Protein AF-A0A257QH66-F1 (afdb_monomer_lite)

Radius of gyration: 27.2 Å; chains: 1; bounding box: 66×68×78 Å

Secondary structure (DSSP, 8-state):
--SEEE-TTSEEEETTEEEEEEEEEEETTEEEEEEPP-SS--HHHHHHHHHHHHHHHHHHHHHHTHHHHHHHHS--GGGHHHHHHHHHTTTEEES--S-HHHHHHHGGGT-EE-SSEEE-GGGGSHHHHHHHHHHHHHHHTS--PPPPPTT-SEEEPPSSHHHHHHTTEEE-SSEEEEHHHHHHHHHHHHHHTSSS-EEPPTTHHHHTT--GGGHHHHHHHTTEEEEPPBPPPTT--SSPBPPEEEEPP----PPPPPPPPPPPPPTTSTTGGGTGGGTT--

Foldseek 3Di:
DVQWDADLQQFIDGPNDGFWHWACDPALLQIAIGGDDDPPDDPVRRVVVRVVVSVVSNVLSCVLLVLLNVCQVPPDPVCNVVSVVCVNLLFWAFAQDDDPVVQVVCVVSQWHRFHGTTGHPSCLAPSNLQSSLSSVCNVVVHRRDDDDDPPAQKDADDPDNPNCVSSQWCDQDRITGRNVLLRVVLVVLCVVPVPHWDADPPCPCVSNVHDPVSVQSNCVVSQKHKDCWADDPPVDDDDIRHITIHGNDPPPPPPDDPPPPDDDDDCPDPCNVVVVVVVVPD

Sequence (282 aa):
DTEFSVSPTQRIIWEGAEIARLRKGASIMRPAVDILPSEFIDGAARERLRIRLAAYMAASVDAKLAPLAAVMAAPPPTLRGVVHRLGEALGVLPGEIGTQAEKAALKPLGIVAGRFALFMPALLKPNAAAMRALLWALWNGVETPRLPPAGLVSIPASSNPDFAFMMGWLPAGPVMLRLDIAEKLGGELHYLIRKQPVVLPANLASRMSLKPEHLPTVLNILGLRIIPAATLGSKFFGPPTPPLLARRKHVAVKPAAPPPPPPEPLPDSPFAALAALRRTAS

pLDDT: mean 89.77, std 11.97, range [40.66, 98.25]

Structure (mmCIF, N/CA/C/O backbone):
data_AF-A0A257QH66-F1
#
_entry.id   AF-A0A257QH66-F1
#
loop_
_atom_site.group_PDB
_atom_site.id
_atom_site.type_symbol
_atom_site.label_atom_id
_atom_site.label_alt_id
_atom_site.label_comp_id
_atom_site.label_asym_id
_atom_site.label_entity_id
_atom_site.label_seq_id
_atom_site.pdbx_PDB_ins_code
_atom_site.Cartn_x
_atom_site.Cartn_y
_atom_site.Cartn_z
_atom_site.occupancy
_atom_site.B_iso_or_equiv
_atom_site.auth_seq_id
_atom_site.auth_comp_id
_atom_site.auth_asym_id
_atom_site.auth_atom_id
_atom_site.pdbx_PDB_model_num
ATOM 1 N N . ASP A 1 1 ? 6.751 11.749 -22.808 1.00 52.78 1 ASP A N 1
ATOM 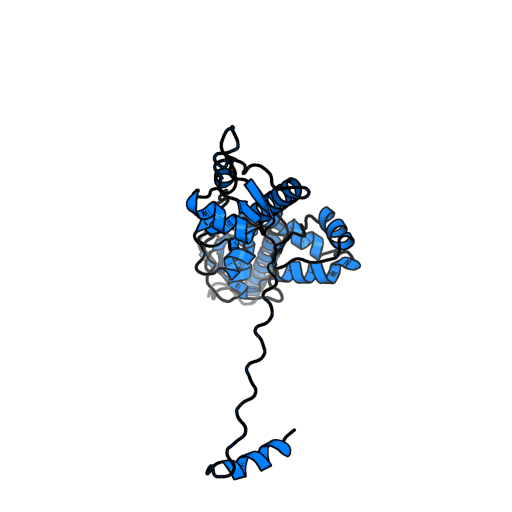2 C CA . ASP A 1 1 ? 6.643 10.397 -23.395 1.00 52.78 1 ASP A CA 1
ATOM 3 C C . ASP A 1 1 ? 5.428 9.649 -22.859 1.00 52.78 1 ASP A C 1
ATOM 5 O O . ASP A 1 1 ? 5.524 8.899 -21.894 1.00 52.78 1 ASP A O 1
ATOM 9 N N . THR A 1 2 ? 4.265 9.886 -23.468 1.00 61.91 2 THR A N 1
ATOM 10 C CA . THR A 1 2 ? 3.010 9.139 -23.243 1.00 61.91 2 THR A CA 1
ATOM 11 C C . THR A 1 2 ? 2.904 7.878 -24.109 1.00 61.91 2 THR A C 1
ATOM 13 O O . THR A 1 2 ? 1.908 7.172 -24.034 1.00 61.91 2 THR A O 1
ATOM 16 N N . GLU A 1 3 ? 3.916 7.594 -24.931 1.00 83.88 3 GLU A N 1
ATOM 17 C CA . GLU A 1 3 ? 3.901 6.516 -25.931 1.00 83.88 3 GLU A CA 1
ATOM 18 C C . GLU A 1 3 ? 4.132 5.115 -25.351 1.00 83.88 3 GLU A C 1
ATOM 20 O O . GLU A 1 3 ? 3.751 4.124 -25.969 1.00 83.88 3 GLU A O 1
ATOM 25 N N . PHE A 1 4 ? 4.754 5.010 -24.172 1.00 93.19 4 PHE A N 1
ATOM 26 C CA . PHE A 1 4 ? 5.055 3.721 -23.553 1.00 93.19 4 PHE A CA 1
ATOM 27 C C . PHE A 1 4 ? 4.020 3.347 -22.496 1.00 93.19 4 PHE A C 1
ATOM 29 O O . PHE A 1 4 ? 3.637 4.168 -21.653 1.00 93.19 4 PHE A O 1
ATOM 36 N N . SER A 1 5 ? 3.647 2.071 -22.473 1.00 93.25 5 SER A N 1
ATOM 37 C CA . SER A 1 5 ? 2.841 1.475 -21.407 1.00 93.25 5 SER A CA 1
ATOM 38 C C . SER A 1 5 ? 3.469 0.176 -20.905 1.00 93.25 5 SER A C 1
ATOM 40 O O . SER A 1 5 ? 4.366 -0.377 -21.539 1.00 93.25 5 SER A O 1
ATOM 42 N N . VAL A 1 6 ? 3.037 -0.287 -19.729 1.00 94.12 6 VAL A N 1
ATOM 43 C CA . VAL A 1 6 ? 3.520 -1.539 -19.135 1.00 94.12 6 VAL A CA 1
ATOM 44 C C . VAL A 1 6 ? 2.349 -2.494 -18.959 1.00 94.12 6 VAL A C 1
ATOM 46 O O . VAL A 1 6 ? 1.337 -2.122 -18.362 1.00 94.12 6 VAL A O 1
ATOM 49 N N . SER A 1 7 ? 2.487 -3.713 -19.474 1.00 92.50 7 SER A N 1
ATOM 50 C CA . SER A 1 7 ? 1.482 -4.765 -19.344 1.00 92.50 7 SER A CA 1
ATOM 51 C C . SER A 1 7 ? 1.492 -5.402 -17.940 1.00 92.50 7 SER A C 1
ATOM 53 O O . SER A 1 7 ? 2.507 -5.351 -17.237 1.00 92.50 7 SER A O 1
ATOM 55 N N . PRO A 1 8 ? 0.408 -6.092 -17.533 1.00 86.94 8 PRO A N 1
ATOM 56 C CA . PRO A 1 8 ? 0.400 -6.925 -16.321 1.00 86.94 8 PRO A CA 1
ATOM 57 C C . PRO A 1 8 ? 1.442 -8.059 -16.336 1.00 86.94 8 PRO A C 1
ATOM 59 O O . PRO A 1 8 ? 1.907 -8.493 -15.286 1.00 86.94 8 PRO A O 1
ATOM 62 N N . THR A 1 9 ? 1.866 -8.495 -17.526 1.00 91.81 9 THR A N 1
ATOM 63 C CA . THR A 1 9 ? 2.933 -9.487 -17.738 1.00 91.81 9 THR A CA 1
ATOM 64 C C . THR A 1 9 ? 4.337 -8.868 -17.737 1.00 91.81 9 THR A C 1
ATOM 66 O O . THR A 1 9 ? 5.300 -9.507 -18.166 1.00 91.81 9 THR A O 1
ATOM 69 N N . GLN A 1 10 ? 4.468 -7.629 -17.243 1.00 95.81 10 GLN A N 1
ATOM 70 C CA . GLN A 1 10 ? 5.736 -6.917 -17.044 1.00 95.81 10 GLN A CA 1
ATOM 71 C C . GLN A 1 10 ? 6.493 -6.646 -18.357 1.00 95.81 10 GLN A C 1
ATOM 73 O O . GLN A 1 10 ? 7.727 -6.650 -18.399 1.00 95.81 10 GLN A O 1
ATOM 78 N N . ARG A 1 11 ? 5.752 -6.390 -19.442 1.00 96.50 11 ARG A N 1
ATOM 79 C CA . ARG A 1 11 ? 6.282 -6.031 -20.768 1.00 96.50 11 ARG A CA 1
ATOM 80 C C . ARG A 1 11 ? 6.097 -4.547 -21.033 1.00 96.50 11 ARG A C 1
ATOM 82 O O . ARG A 1 11 ? 5.086 -3.977 -20.638 1.00 96.50 11 ARG A O 1
ATOM 89 N N . ILE A 1 12 ? 7.072 -3.926 -21.691 1.00 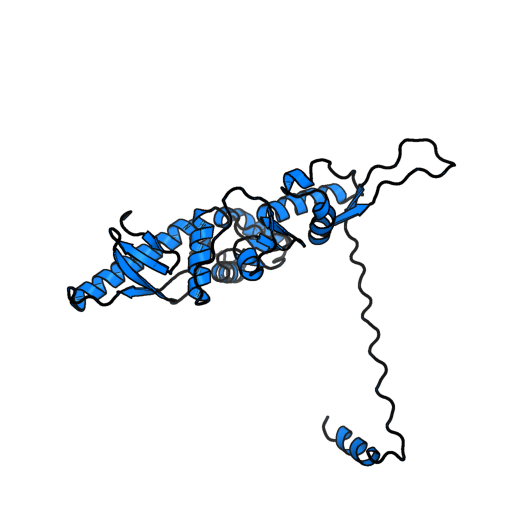96.69 12 ILE A N 1
ATOM 90 C CA . ILE A 1 12 ? 6.960 -2.548 -22.172 1.00 96.69 12 ILE A CA 1
ATOM 91 C C . ILE A 1 12 ? 6.394 -2.592 -23.587 1.00 96.69 12 ILE A C 1
ATOM 93 O O . ILE A 1 12 ? 6.961 -3.253 -24.461 1.00 96.69 12 ILE A O 1
ATOM 97 N N . ILE A 1 13 ? 5.293 -1.874 -23.786 1.00 96.00 13 ILE A N 1
ATOM 98 C CA . ILE A 1 13 ? 4.563 -1.780 -25.046 1.00 96.00 13 ILE A CA 1
ATOM 99 C C . ILE A 1 13 ? 4.757 -0.383 -25.633 1.00 96.00 13 ILE A C 1
ATOM 101 O O . ILE A 1 13 ? 4.616 0.616 -24.919 1.00 96.00 13 ILE A O 1
ATOM 105 N N . TRP A 1 14 ? 5.034 -0.330 -26.931 1.00 94.56 14 TRP A N 1
ATOM 106 C CA . TRP A 1 14 ? 5.090 0.882 -27.745 1.00 94.56 14 TRP A CA 1
ATOM 107 C C . TRP A 1 14 ? 4.254 0.663 -29.005 1.00 94.56 14 TRP A C 1
ATOM 109 O O . TRP A 1 14 ? 4.415 -0.359 -29.665 1.00 94.56 14 TRP A O 1
ATOM 119 N N . GLU A 1 15 ? 3.312 1.566 -29.284 1.00 92.56 15 GLU A N 1
ATOM 120 C CA . GLU A 1 15 ? 2.386 1.465 -30.431 1.00 92.56 15 GLU A CA 1
ATOM 121 C C . GLU A 1 15 ? 1.692 0.090 -30.572 1.00 92.56 15 GLU A C 1
ATOM 123 O O . GLU A 1 15 ? 1.427 -0.400 -31.664 1.00 92.56 15 GLU A O 1
ATOM 128 N N . GLY A 1 16 ? 1.393 -0.561 -29.444 1.00 91.81 16 GLY A N 1
ATOM 129 C CA . GLY A 1 16 ? 0.757 -1.884 -29.411 1.00 91.81 16 GLY A CA 1
ATOM 130 C C . GLY A 1 16 ? 1.714 -3.074 -29.549 1.00 91.81 16 GLY A C 1
ATOM 131 O O . GLY A 1 16 ? 1.288 -4.203 -29.318 1.00 91.81 16 GLY A O 1
ATOM 132 N N . ALA A 1 17 ? 2.999 -2.851 -29.834 1.00 92.75 17 ALA A N 1
ATOM 133 C CA . ALA A 1 17 ? 4.016 -3.898 -29.901 1.00 92.75 17 ALA A CA 1
ATOM 134 C C . ALA A 1 17 ? 4.805 -4.017 -28.588 1.00 92.75 17 ALA A C 1
ATOM 136 O O . ALA A 1 17 ? 5.236 -3.018 -28.007 1.00 92.75 17 ALA A O 1
ATOM 137 N N . GLU A 1 18 ? 5.044 -5.247 -28.126 1.00 95.69 18 GLU A N 1
ATOM 138 C CA . GLU A 1 18 ? 5.991 -5.495 -27.038 1.00 95.69 18 GLU A CA 1
ATOM 139 C C . GLU A 1 18 ? 7.422 -5.293 -27.544 1.00 95.69 18 GLU A C 1
ATOM 141 O O . GLU A 1 18 ? 7.847 -5.935 -28.502 1.00 95.69 18 GLU A O 1
ATOM 146 N N . ILE A 1 19 ? 8.181 -4.421 -26.881 1.00 96.00 19 ILE A N 1
ATOM 147 C CA . ILE A 1 19 ? 9.557 -4.081 -27.289 1.00 96.00 19 ILE A CA 1
ATOM 148 C C . ILE A 1 19 ? 10.603 -4.455 -26.236 1.00 96.00 19 ILE A C 1
ATOM 150 O O . ILE A 1 19 ? 11.788 -4.599 -26.540 1.00 96.00 19 ILE A O 1
ATOM 154 N N . ALA A 1 20 ? 10.187 -4.631 -24.982 1.00 97.12 20 ALA A N 1
ATOM 155 C CA . ALA A 1 20 ? 11.073 -5.012 -23.890 1.00 97.12 20 ALA A CA 1
ATOM 156 C C . ALA A 1 20 ? 10.316 -5.750 -22.783 1.00 97.12 20 ALA A C 1
ATOM 158 O O . ALA A 1 20 ? 9.091 -5.674 -22.672 1.00 97.12 20 ALA A O 1
ATOM 159 N N . ARG A 1 21 ? 11.062 -6.429 -21.915 1.00 97.19 21 ARG A N 1
ATOM 160 C CA . ARG A 1 21 ? 10.563 -6.982 -20.654 1.00 97.19 21 ARG A CA 1
ATOM 161 C C . ARG A 1 21 ? 11.278 -6.354 -19.471 1.00 97.19 21 ARG A C 1
ATOM 163 O O . ARG A 1 21 ? 12.465 -6.030 -19.550 1.00 97.19 21 ARG A O 1
ATOM 170 N N . LEU A 1 22 ? 10.564 -6.217 -18.365 1.00 97.88 22 LEU A N 1
ATOM 171 C CA . LEU A 1 22 ? 11.168 -5.830 -17.101 1.00 97.88 22 LEU A CA 1
ATOM 172 C C . LEU A 1 22 ? 11.841 -7.043 -16.451 1.00 97.88 22 LEU A C 1
ATOM 174 O O . LEU A 1 22 ? 11.393 -8.182 -16.590 1.00 97.88 22 LEU A O 1
ATOM 178 N N . ARG A 1 23 ? 12.921 -6.789 -15.715 1.00 96.62 23 ARG A N 1
ATOM 179 C CA . ARG A 1 23 ? 13.582 -7.754 -14.828 1.00 96.62 23 ARG A CA 1
ATOM 180 C C . ARG A 1 23 ? 13.863 -7.110 -13.476 1.00 96.62 23 ARG A C 1
ATOM 182 O O . ARG A 1 23 ? 13.880 -5.883 -13.354 1.00 96.62 23 ARG A O 1
ATOM 189 N N . LYS A 1 24 ? 14.132 -7.935 -12.462 1.00 96.75 24 LYS A N 1
ATOM 190 C CA . LYS A 1 24 ? 14.673 -7.445 -11.188 1.00 96.75 24 LYS A CA 1
ATOM 191 C C . LYS A 1 24 ? 15.928 -6.616 -11.471 1.00 96.75 24 LYS A C 1
ATOM 193 O O . LYS A 1 24 ? 16.804 -7.065 -12.210 1.00 96.75 24 LYS A O 1
ATOM 198 N N . GLY A 1 25 ? 15.969 -5.400 -10.940 1.00 95.75 25 GLY A N 1
ATOM 199 C CA . GLY A 1 25 ? 17.141 -4.536 -11.029 1.00 95.75 25 GLY A CA 1
ATOM 200 C C . GLY A 1 25 ? 17.848 -4.415 -9.685 1.00 95.75 25 GLY A C 1
ATOM 201 O O . GLY A 1 25 ? 17.691 -5.271 -8.819 1.00 95.75 25 GLY A O 1
ATOM 202 N N . ALA A 1 26 ? 18.631 -3.350 -9.516 1.00 94.38 26 ALA A N 1
ATOM 203 C CA . ALA A 1 26 ? 19.483 -3.163 -8.338 1.00 94.38 26 ALA A CA 1
ATOM 204 C C . ALA A 1 26 ? 18.695 -2.985 -7.027 1.00 94.38 26 ALA A C 1
ATOM 206 O O . ALA A 1 26 ? 19.204 -3.283 -5.952 1.00 94.38 26 ALA A O 1
ATOM 207 N N . SER A 1 27 ? 17.453 -2.503 -7.106 1.00 95.31 27 SER A N 1
ATOM 208 C CA . SER A 1 27 ? 16.536 -2.413 -5.971 1.00 95.31 27 SER A CA 1
ATOM 209 C C . SER A 1 27 ? 15.093 -2.575 -6.436 1.00 95.31 27 SER A C 1
ATOM 211 O O . SER A 1 27 ? 14.797 -2.466 -7.629 1.00 95.31 27 SER A O 1
ATOM 213 N N . ILE A 1 28 ? 14.173 -2.795 -5.494 1.00 96.25 28 ILE A N 1
ATOM 214 C CA . ILE A 1 28 ? 12.749 -2.980 -5.802 1.00 96.25 28 ILE A CA 1
ATOM 215 C C . ILE A 1 28 ? 12.124 -1.768 -6.513 1.00 96.25 28 ILE A C 1
ATOM 217 O O . ILE A 1 28 ? 11.198 -1.931 -7.297 1.00 96.25 28 ILE A O 1
ATOM 221 N N . MET A 1 29 ? 12.658 -0.560 -6.301 1.00 96.06 29 MET A N 1
ATOM 222 C CA . MET A 1 29 ? 12.222 0.669 -6.981 1.00 96.06 29 MET A CA 1
ATOM 223 C C . MET A 1 29 ? 12.982 0.967 -8.281 1.00 96.06 29 MET A C 1
ATOM 225 O O . MET A 1 29 ? 12.675 1.939 -8.968 1.00 96.06 29 MET A O 1
ATOM 229 N N . ARG A 1 30 ? 13.991 0.167 -8.630 1.00 96.31 30 ARG A N 1
ATOM 230 C CA . ARG A 1 30 ? 14.837 0.375 -9.812 1.00 96.31 30 ARG A CA 1
ATOM 231 C C . ARG A 1 30 ? 14.833 -0.896 -10.667 1.00 96.31 30 ARG A C 1
ATOM 233 O O . ARG A 1 30 ? 15.835 -1.610 -10.677 1.00 96.31 30 ARG A O 1
ATOM 240 N N . PRO A 1 31 ? 13.716 -1.213 -11.351 1.00 97.44 31 PRO A N 1
ATOM 241 C CA . PRO A 1 31 ? 13.634 -2.373 -12.235 1.00 97.44 31 PRO A CA 1
ATOM 242 C C . PRO A 1 31 ? 14.600 -2.241 -13.420 1.00 97.44 31 PRO A C 1
ATOM 244 O O . PRO A 1 31 ? 14.827 -1.147 -13.939 1.00 97.44 31 PRO A O 1
ATOM 247 N N . ALA A 1 32 ? 15.157 -3.368 -13.860 1.00 97.19 32 ALA A N 1
ATOM 248 C CA . ALA A 1 32 ? 15.987 -3.439 -15.056 1.00 97.19 32 ALA A CA 1
ATOM 249 C C . ALA A 1 32 ? 15.122 -3.664 -16.305 1.00 97.19 32 ALA A C 1
ATOM 251 O O . ALA A 1 32 ? 14.032 -4.231 -16.226 1.00 97.19 32 ALA A O 1
ATOM 252 N N . VAL A 1 33 ? 15.633 -3.253 -17.465 1.00 97.81 33 VAL A N 1
ATOM 253 C CA . VAL A 1 33 ? 14.970 -3.427 -18.764 1.00 97.81 33 VAL A CA 1
ATOM 254 C C . VAL A 1 33 ? 15.816 -4.332 -19.651 1.00 97.81 33 VAL A C 1
ATOM 256 O O . VAL A 1 33 ? 17.021 -4.118 -19.786 1.00 97.81 33 VAL A O 1
ATOM 259 N N . ASP A 1 34 ? 15.173 -5.325 -20.257 1.00 96.56 34 ASP A N 1
ATOM 260 C CA . ASP A 1 34 ? 15.759 -6.258 -21.216 1.00 96.56 34 ASP A CA 1
ATOM 261 C C . ASP A 1 34 ? 15.012 -6.140 -22.549 1.00 96.56 34 ASP A C 1
ATOM 263 O O . ASP A 1 34 ? 13.805 -6.387 -22.612 1.00 96.56 34 ASP A O 1
ATOM 267 N N . ILE A 1 35 ? 15.712 -5.709 -23.598 1.00 97.12 35 ILE A N 1
ATOM 268 C CA . ILE A 1 35 ? 15.121 -5.488 -24.925 1.00 97.12 35 ILE A CA 1
ATOM 269 C C . ILE A 1 35 ? 14.813 -6.835 -25.572 1.00 97.12 35 ILE A C 1
ATOM 271 O O . ILE A 1 35 ? 15.627 -7.758 -25.502 1.00 97.12 35 ILE A O 1
ATOM 275 N N . LEU A 1 36 ? 13.641 -6.956 -26.196 1.00 95.25 36 LEU A N 1
ATOM 276 C CA . LEU A 1 36 ? 13.291 -8.183 -26.903 1.00 95.25 36 LEU A CA 1
ATOM 277 C C . LEU A 1 36 ? 14.182 -8.373 -28.141 1.00 95.25 36 LEU A C 1
ATOM 279 O O . LEU A 1 36 ? 14.607 -7.389 -28.753 1.00 95.25 36 LEU A O 1
ATOM 283 N N . PRO A 1 37 ? 14.490 -9.625 -28.522 1.00 91.19 37 PRO A N 1
ATOM 284 C CA . PRO A 1 37 ? 15.217 -9.896 -29.753 1.00 91.19 37 PRO A CA 1
ATOM 285 C C . PRO A 1 37 ? 14.507 -9.273 -30.959 1.00 91.19 37 PRO A C 1
ATOM 287 O O . PRO A 1 37 ? 13.294 -9.388 -31.103 1.00 91.19 37 PRO A O 1
ATOM 290 N N . SER A 1 38 ? 15.279 -8.615 -31.817 1.00 90.00 38 SER A N 1
ATOM 291 C CA . SER A 1 38 ? 14.811 -8.041 -33.075 1.00 90.00 38 SER A CA 1
ATOM 292 C C . SER A 1 38 ? 15.949 -8.098 -34.086 1.00 90.00 38 SER A C 1
ATOM 294 O O . SER A 1 38 ? 17.098 -7.814 -33.734 1.00 90.00 38 SER A O 1
ATOM 296 N N . GLU A 1 39 ? 15.613 -8.485 -35.314 1.00 89.75 39 GLU A N 1
ATOM 297 C CA . GLU A 1 39 ? 16.525 -8.551 -36.463 1.00 89.75 39 GLU A CA 1
ATOM 298 C C . GLU A 1 39 ? 16.751 -7.170 -37.098 1.00 89.75 39 GLU A C 1
ATOM 300 O O . GLU A 1 39 ? 17.690 -6.978 -37.862 1.00 89.75 39 GLU A O 1
ATOM 305 N N . PHE A 1 40 ? 15.917 -6.187 -36.746 1.00 88.25 40 PHE A N 1
ATOM 306 C CA . PHE A 1 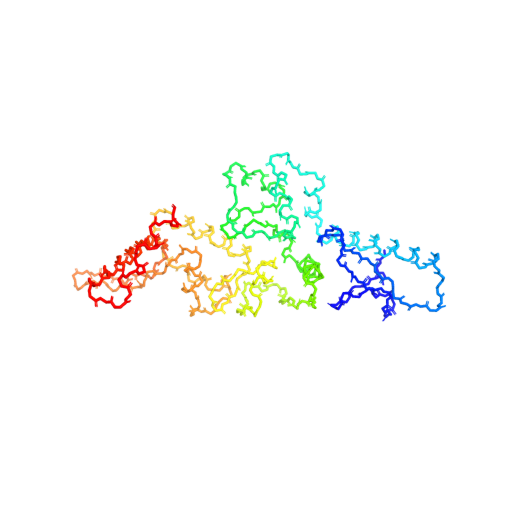40 ? 15.916 -4.849 -37.342 1.00 88.25 40 PHE A CA 1
ATOM 307 C C . PHE A 1 40 ? 16.773 -3.829 -36.581 1.00 88.25 40 PHE A C 1
ATOM 309 O O . PHE A 1 40 ? 16.876 -2.679 -37.005 1.00 88.25 40 PHE A O 1
ATOM 316 N N . ILE A 1 41 ? 17.361 -4.213 -35.441 1.00 91.75 41 ILE A N 1
ATOM 317 C CA . ILE A 1 41 ? 18.201 -3.330 -34.624 1.00 91.75 41 ILE A CA 1
ATOM 318 C C . ILE A 1 41 ? 19.574 -3.951 -34.389 1.00 91.75 41 ILE A C 1
ATOM 320 O O . ILE A 1 41 ? 19.699 -5.099 -33.958 1.00 91.75 41 ILE A O 1
ATOM 324 N N . ASP A 1 42 ? 20.612 -3.158 -34.628 1.00 93.12 42 ASP A N 1
ATOM 325 C CA . ASP A 1 42 ? 21.982 -3.512 -34.282 1.00 93.12 42 ASP A CA 1
ATOM 326 C C . ASP A 1 42 ? 22.241 -3.359 -32.769 1.00 93.12 42 ASP A C 1
ATOM 328 O O . ASP A 1 42 ? 21.388 -2.920 -31.985 1.00 93.12 42 ASP A O 1
ATOM 332 N N . GLY A 1 43 ? 23.445 -3.736 -32.330 1.00 93.31 43 GLY A N 1
ATOM 333 C CA . GLY A 1 43 ? 23.831 -3.649 -30.919 1.00 93.31 43 GLY A CA 1
ATOM 334 C C . GLY A 1 43 ? 23.778 -2.220 -30.364 1.00 93.31 43 GLY A C 1
ATOM 335 O O . GLY A 1 43 ? 23.332 -2.015 -29.234 1.00 93.31 43 GLY A O 1
ATOM 336 N N . ALA A 1 44 ? 24.167 -1.222 -31.162 1.00 94.94 44 ALA A N 1
ATOM 337 C CA . ALA A 1 44 ? 24.180 0.178 -30.743 1.00 94.94 44 ALA A CA 1
ATOM 338 C C . ALA A 1 44 ? 22.759 0.743 -30.578 1.00 94.94 44 ALA A C 1
ATOM 340 O O . ALA A 1 44 ? 22.468 1.414 -29.585 1.00 94.94 44 ALA A O 1
ATOM 341 N N . ALA A 1 45 ? 21.851 0.456 -31.513 1.00 94.06 45 ALA A N 1
ATOM 342 C CA . ALA A 1 45 ? 20.445 0.833 -31.420 1.00 94.06 45 ALA A CA 1
ATOM 343 C C . ALA A 1 45 ? 19.750 0.136 -30.245 1.00 94.06 45 ALA A C 1
ATOM 345 O O . ALA A 1 45 ? 19.003 0.789 -29.510 1.00 94.06 45 ALA A O 1
ATOM 346 N N . ARG A 1 46 ? 20.044 -1.151 -30.015 1.00 95.44 46 ARG A N 1
ATOM 347 C CA . ARG A 1 46 ? 19.527 -1.898 -28.860 1.00 95.44 46 ARG A CA 1
ATOM 348 C C . ARG A 1 46 ? 19.939 -1.256 -27.538 1.00 95.44 46 ARG A C 1
ATOM 350 O O . ARG A 1 46 ? 19.094 -1.089 -26.660 1.00 95.44 46 ARG A O 1
ATOM 357 N N . GLU A 1 47 ? 21.200 -0.858 -27.402 1.00 96.19 47 GLU A N 1
ATOM 358 C CA . GLU A 1 47 ? 21.681 -0.215 -26.178 1.00 96.19 47 GLU A CA 1
ATOM 359 C C . GLU A 1 47 ? 21.066 1.177 -25.974 1.00 96.19 47 GLU A C 1
ATOM 361 O O . GLU A 1 47 ? 20.610 1.494 -24.873 1.00 96.19 47 GLU A O 1
ATOM 366 N N . ARG A 1 48 ? 20.938 1.984 -27.040 1.00 95.88 48 ARG A N 1
ATOM 367 C CA . ARG A 1 48 ? 20.213 3.268 -26.977 1.00 95.88 48 ARG A CA 1
ATOM 368 C C . ARG A 1 48 ? 18.763 3.080 -26.524 1.00 95.88 48 ARG A C 1
ATOM 370 O O . ARG A 1 48 ? 18.289 3.830 -25.668 1.00 95.88 48 ARG A O 1
ATOM 377 N N . LEU A 1 49 ? 18.071 2.069 -27.056 1.00 95.31 49 LEU A N 1
ATOM 378 C CA . LEU A 1 49 ? 16.701 1.746 -26.656 1.00 95.31 49 LEU A CA 1
ATOM 379 C C . LEU A 1 49 ? 16.639 1.310 -25.187 1.00 95.31 49 LEU A C 1
ATOM 381 O O . LEU A 1 49 ? 15.794 1.804 -24.441 1.00 95.31 49 LEU A O 1
ATOM 385 N N . ARG A 1 50 ? 17.562 0.449 -24.742 1.00 96.62 50 ARG A N 1
ATOM 386 C CA . ARG A 1 50 ? 17.660 0.011 -23.342 1.00 96.62 50 ARG A CA 1
ATOM 387 C C . ARG A 1 50 ? 17.829 1.194 -22.391 1.00 96.62 50 ARG A C 1
ATOM 389 O O . ARG A 1 50 ? 17.113 1.265 -21.393 1.00 96.62 50 ARG A O 1
ATOM 396 N N . ILE A 1 51 ? 18.728 2.130 -22.702 1.00 97.25 51 ILE A N 1
ATOM 397 C CA . ILE A 1 51 ? 18.957 3.341 -21.899 1.00 97.25 51 ILE A CA 1
ATOM 398 C C . ILE A 1 51 ? 17.688 4.201 -21.848 1.00 97.25 51 ILE A C 1
ATOM 400 O O . ILE A 1 51 ? 17.266 4.598 -20.760 1.00 97.25 51 ILE A O 1
ATOM 404 N N . ARG A 1 52 ? 17.038 4.438 -22.996 1.00 96.50 52 ARG A N 1
ATOM 405 C CA . ARG A 1 52 ? 15.797 5.227 -23.066 1.00 96.50 52 ARG A CA 1
ATOM 406 C C . ARG A 1 52 ? 14.674 4.602 -22.237 1.00 96.50 52 ARG A C 1
ATOM 408 O O . ARG A 1 52 ? 14.043 5.297 -21.443 1.00 96.50 52 ARG A O 1
ATOM 415 N N . LEU A 1 53 ? 14.440 3.299 -22.383 1.00 97.00 53 LEU A N 1
ATOM 416 C CA . LEU A 1 53 ? 13.388 2.599 -21.643 1.00 97.00 53 LEU A CA 1
ATOM 417 C C . LEU A 1 53 ? 13.695 2.498 -20.145 1.00 97.00 53 LEU A C 1
ATOM 419 O O . LEU A 1 53 ? 12.782 2.610 -19.328 1.00 97.00 53 LEU A O 1
ATOM 423 N N . ALA A 1 54 ? 14.966 2.340 -19.766 1.00 97.31 54 ALA A N 1
ATOM 424 C CA . ALA A 1 54 ? 15.376 2.387 -18.366 1.00 97.31 54 ALA A CA 1
ATOM 425 C C . ALA A 1 54 ? 15.115 3.772 -17.747 1.00 97.31 54 ALA A C 1
ATOM 427 O O . ALA A 1 54 ? 14.586 3.850 -16.638 1.00 97.31 54 ALA A O 1
ATOM 428 N N . ALA A 1 55 ? 15.414 4.855 -18.472 1.00 97.00 55 ALA A N 1
ATOM 429 C CA . ALA A 1 55 ? 15.115 6.220 -18.037 1.00 97.00 55 ALA A CA 1
ATOM 430 C C . ALA A 1 55 ? 13.601 6.472 -17.924 1.00 97.00 55 ALA A C 1
ATOM 432 O O . ALA A 1 55 ? 13.143 7.012 -16.916 1.00 97.00 55 ALA A O 1
ATOM 433 N N . TYR A 1 56 ? 12.814 6.012 -18.904 1.00 96.31 56 TYR A N 1
ATOM 434 C CA . TYR A 1 56 ? 11.350 6.048 -18.840 1.00 96.31 56 TYR A CA 1
ATOM 435 C C . TYR A 1 56 ? 10.823 5.315 -17.601 1.00 96.31 56 TYR A C 1
ATOM 437 O O . TYR A 1 56 ? 9.993 5.853 -16.867 1.00 96.31 56 TYR A O 1
ATOM 445 N N . MET A 1 57 ? 11.317 4.102 -17.336 1.00 97.25 57 MET A N 1
ATOM 446 C CA . MET A 1 57 ? 10.857 3.306 -16.203 1.00 97.25 57 MET A CA 1
ATOM 447 C C . MET A 1 57 ? 11.237 3.966 -14.874 1.00 97.25 57 MET A C 1
ATOM 449 O O . MET A 1 57 ? 10.386 4.104 -13.999 1.00 97.25 57 MET A O 1
ATOM 453 N N . ALA A 1 58 ? 12.472 4.455 -14.740 1.00 96.75 58 ALA A N 1
ATOM 454 C CA . ALA A 1 58 ? 12.903 5.219 -13.573 1.00 96.75 58 ALA A CA 1
ATOM 455 C C . ALA A 1 58 ? 11.988 6.430 -13.318 1.00 96.75 58 ALA A C 1
ATOM 457 O O . ALA A 1 58 ? 11.444 6.563 -12.223 1.00 96.75 58 ALA A O 1
ATOM 458 N N . ALA A 1 59 ? 11.732 7.246 -14.344 1.00 96.56 59 ALA A N 1
ATOM 459 C CA . ALA A 1 59 ? 10.845 8.402 -14.239 1.00 96.56 59 ALA A CA 1
ATOM 460 C C . ALA A 1 59 ? 9.393 8.008 -13.911 1.00 96.56 59 ALA A C 1
ATOM 462 O O . ALA A 1 59 ? 8.728 8.687 -13.133 1.00 96.56 59 ALA A O 1
ATOM 463 N N . SER A 1 60 ? 8.890 6.899 -14.462 1.00 96.38 60 SER A N 1
ATOM 464 C CA . SER A 1 60 ? 7.530 6.412 -14.198 1.00 96.38 60 SER A CA 1
ATOM 465 C C . SER A 1 60 ? 7.362 5.911 -12.761 1.00 96.38 60 SER A C 1
ATOM 467 O O . SER A 1 60 ? 6.325 6.172 -12.142 1.00 96.38 60 SER A O 1
ATOM 469 N N . VAL A 1 61 ? 8.368 5.212 -12.217 1.00 97.62 61 VAL A N 1
ATOM 470 C CA . VAL A 1 61 ? 8.395 4.809 -10.801 1.00 97.62 61 VAL A CA 1
ATOM 471 C C . VAL A 1 61 ? 8.455 6.045 -9.911 1.00 97.62 61 VAL A C 1
ATOM 473 O O . VAL A 1 61 ? 7.599 6.192 -9.037 1.00 97.62 61 VAL A O 1
ATOM 476 N N . ASP A 1 62 ? 9.406 6.946 -10.166 1.00 97.38 62 ASP A N 1
ATOM 477 C CA . ASP A 1 62 ? 9.611 8.151 -9.359 1.00 97.38 62 ASP A CA 1
ATOM 478 C C . ASP A 1 62 ? 8.370 9.062 -9.396 1.00 97.38 62 ASP A C 1
ATOM 480 O O . ASP A 1 62 ? 7.969 9.585 -8.363 1.00 97.38 62 ASP A O 1
ATOM 484 N N . ALA A 1 63 ? 7.673 9.180 -10.531 1.00 97.19 63 ALA A N 1
ATOM 485 C CA . ALA A 1 63 ? 6.434 9.955 -10.625 1.00 97.19 63 ALA A CA 1
ATOM 486 C C . ALA A 1 63 ? 5.258 9.309 -9.871 1.00 97.19 63 ALA A C 1
ATOM 488 O O . ALA A 1 63 ? 4.528 9.988 -9.145 1.00 97.19 63 ALA A O 1
ATOM 489 N N . LYS A 1 64 ? 5.046 7.993 -10.018 1.00 97.56 64 LYS A N 1
ATOM 490 C CA . LYS A 1 64 ? 3.911 7.294 -9.378 1.00 97.56 64 LYS A CA 1
ATOM 491 C C . LYS A 1 64 ? 4.120 7.078 -7.882 1.00 97.56 64 LYS A C 1
ATOM 493 O O . LYS A 1 64 ? 3.139 7.008 -7.143 1.00 97.56 64 LYS A O 1
ATOM 498 N N . LEU A 1 65 ? 5.373 6.990 -7.439 1.00 98.25 65 LEU A N 1
ATOM 499 C CA . LEU A 1 65 ? 5.771 6.842 -6.039 1.00 98.25 65 LEU A CA 1
ATOM 500 C C . LEU A 1 65 ? 6.460 8.108 -5.504 1.00 98.25 65 LEU A C 1
ATOM 502 O O . LEU A 1 65 ? 7.249 8.018 -4.567 1.00 98.25 65 LEU A O 1
ATOM 506 N N . ALA A 1 66 ? 6.138 9.283 -6.059 1.00 98.00 66 ALA A N 1
ATOM 507 C CA . ALA A 1 66 ? 6.818 10.547 -5.760 1.00 98.00 66 ALA A CA 1
ATOM 508 C C . ALA A 1 66 ? 6.988 10.852 -4.262 1.00 98.00 66 ALA A C 1
ATOM 510 O O . ALA A 1 66 ? 8.096 11.217 -3.871 1.00 98.00 66 ALA A O 1
ATOM 511 N N . PRO A 1 67 ? 5.979 10.644 -3.387 1.00 97.50 67 PRO A N 1
ATOM 512 C CA . PRO A 1 67 ? 6.166 10.854 -1.953 1.00 97.50 67 PRO A CA 1
ATOM 513 C C . PRO A 1 67 ? 7.258 9.959 -1.349 1.00 97.50 67 PRO A C 1
ATOM 515 O O . PRO A 1 67 ? 8.036 10.418 -0.520 1.00 97.50 67 PRO A O 1
ATOM 518 N N . LEU A 1 68 ? 7.346 8.697 -1.781 1.00 98.06 68 LEU A N 1
ATOM 519 C CA . LEU A 1 68 ? 8.365 7.760 -1.305 1.00 98.06 68 LEU A CA 1
ATOM 520 C C . LEU A 1 68 ? 9.745 8.131 -1.848 1.00 98.06 68 LEU A C 1
ATOM 522 O O . LEU A 1 68 ? 10.701 8.210 -1.081 1.00 98.06 68 LEU A O 1
ATOM 526 N N . ALA A 1 69 ? 9.832 8.406 -3.153 1.00 97.50 69 ALA A N 1
ATOM 527 C CA . ALA A 1 69 ? 11.075 8.798 -3.810 1.00 97.50 69 ALA A CA 1
ATOM 528 C C . ALA A 1 69 ? 11.672 10.068 -3.179 1.00 97.50 69 ALA A C 1
ATOM 530 O O . ALA A 1 69 ? 12.867 10.108 -2.894 1.00 97.50 69 ALA A O 1
ATOM 531 N N . ALA A 1 70 ? 10.834 11.066 -2.875 1.00 97.31 70 ALA A N 1
ATOM 532 C CA . ALA A 1 70 ? 11.257 12.306 -2.228 1.00 97.31 70 ALA A CA 1
ATOM 533 C C . ALA A 1 70 ? 11.861 12.064 -0.835 1.00 97.31 70 ALA A C 1
ATOM 535 O O . ALA A 1 70 ? 12.941 12.570 -0.530 1.00 97.31 70 ALA A O 1
ATOM 536 N N . VAL A 1 71 ? 11.203 11.254 0.001 1.00 97.12 71 VAL A N 1
ATOM 537 C CA . VAL A 1 71 ? 11.693 10.962 1.359 1.00 97.12 71 VAL A CA 1
ATOM 538 C C . VAL A 1 71 ? 12.957 10.096 1.327 1.00 97.12 71 VAL A C 1
ATOM 540 O O . VAL A 1 71 ? 13.851 10.286 2.149 1.00 97.12 71 VAL A O 1
ATOM 543 N N . MET A 1 72 ? 13.071 9.177 0.365 1.00 96.19 72 MET A N 1
ATOM 544 C CA . MET A 1 72 ? 14.272 8.355 0.180 1.00 96.19 72 MET A CA 1
ATOM 545 C C . MET A 1 72 ? 15.475 9.140 -0.350 1.00 96.19 72 MET A C 1
ATOM 547 O O . MET A 1 72 ? 16.606 8.772 -0.039 1.00 96.19 72 MET A O 1
ATOM 551 N N . ALA A 1 73 ? 15.256 10.201 -1.131 1.00 95.94 73 ALA A N 1
ATOM 552 C CA . ALA A 1 73 ? 16.335 11.035 -1.662 1.00 95.94 73 ALA A CA 1
ATOM 553 C C . ALA A 1 73 ? 17.023 11.872 -0.571 1.00 95.94 73 ALA A C 1
ATOM 555 O O . ALA A 1 73 ? 18.233 12.086 -0.626 1.00 95.94 73 ALA A O 1
ATOM 556 N N . ALA A 1 74 ? 16.267 12.323 0.434 1.00 95.38 74 ALA A N 1
ATOM 557 C CA . ALA A 1 74 ? 16.779 13.141 1.531 1.00 95.38 74 ALA A CA 1
ATOM 558 C C . ALA A 1 74 ? 16.199 12.697 2.890 1.00 95.38 74 ALA A C 1
ATOM 560 O O . ALA A 1 74 ? 15.431 13.437 3.513 1.00 95.38 74 ALA A O 1
ATOM 561 N N . PRO A 1 75 ? 16.543 11.490 3.381 1.00 95.00 75 PRO A N 1
ATOM 562 C CA . PRO A 1 75 ? 16.006 10.995 4.637 1.00 95.00 75 PRO A CA 1
ATOM 563 C C . PRO A 1 75 ? 16.605 11.773 5.817 1.00 95.00 75 PRO A C 1
ATOM 565 O O . PRO A 1 75 ? 17.834 11.907 5.894 1.00 95.00 75 PRO A O 1
ATOM 568 N N . PRO A 1 76 ? 15.789 12.221 6.791 1.00 94.44 76 PRO A N 1
ATOM 569 C CA . PRO A 1 76 ? 16.311 12.797 8.024 1.00 94.44 76 PRO A CA 1
ATOM 570 C C . PRO A 1 76 ? 17.281 11.821 8.711 1.00 94.44 76 PRO A C 1
ATOM 572 O O . PRO A 1 76 ? 16.976 10.625 8.767 1.00 94.44 76 PRO A O 1
ATOM 575 N N . PRO A 1 77 ? 18.422 12.281 9.266 1.00 94.44 77 PRO A N 1
ATOM 576 C CA . PRO A 1 77 ? 19.441 11.391 9.831 1.00 94.44 77 PRO A CA 1
ATOM 577 C C . PRO A 1 77 ? 18.895 10.392 10.859 1.00 94.44 77 PRO A C 1
ATOM 579 O O . PRO A 1 77 ? 19.228 9.211 10.806 1.00 94.44 77 PRO A O 1
ATOM 582 N N . THR A 1 78 ? 17.992 10.844 11.732 1.00 92.88 78 THR A N 1
ATOM 583 C CA . THR A 1 78 ? 17.357 10.023 12.776 1.00 92.88 78 THR A CA 1
ATOM 584 C C . THR A 1 78 ? 16.354 9.004 12.237 1.00 92.88 78 THR A C 1
ATOM 586 O O . THR A 1 78 ? 16.081 8.012 12.900 1.00 92.88 78 THR A O 1
ATOM 589 N N . LEU A 1 79 ? 15.819 9.209 11.030 1.00 94.56 79 LEU A N 1
ATOM 590 C CA . LEU A 1 79 ? 14.804 8.346 10.417 1.00 94.56 79 LEU A CA 1
ATOM 591 C C . LEU A 1 79 ? 15.349 7.513 9.251 1.00 94.56 79 LEU A C 1
ATOM 593 O O . LEU A 1 79 ? 14.597 6.740 8.657 1.00 94.56 79 LEU A O 1
ATOM 597 N N . ARG A 1 80 ? 16.643 7.622 8.924 1.00 94.56 80 ARG A N 1
ATOM 598 C CA . ARG A 1 80 ? 17.254 6.981 7.747 1.00 94.56 80 ARG A CA 1
ATOM 599 C C . ARG A 1 80 ? 16.985 5.478 7.670 1.00 94.56 80 ARG A C 1
ATOM 601 O O . ARG A 1 80 ? 16.583 4.993 6.618 1.00 94.56 80 ARG A O 1
ATOM 608 N N . GLY A 1 81 ? 17.144 4.754 8.778 1.00 93.62 81 GLY A N 1
ATOM 609 C CA . GLY A 1 81 ? 16.880 3.311 8.815 1.00 93.62 81 GLY A CA 1
ATOM 610 C C . GLY A 1 81 ? 15.403 2.964 8.601 1.00 93.62 81 GLY A C 1
ATOM 611 O O . GLY A 1 81 ? 15.077 2.000 7.911 1.00 93.62 81 GLY A O 1
ATOM 612 N N . VAL A 1 82 ? 14.490 3.770 9.149 1.00 94.62 82 VAL A N 1
ATOM 613 C CA . VAL A 1 82 ? 13.043 3.579 8.972 1.00 94.62 82 VAL A CA 1
ATOM 614 C C . VAL A 1 82 ? 12.629 3.874 7.531 1.00 94.62 82 VAL A C 1
ATOM 616 O O . VAL A 1 82 ? 11.903 3.078 6.940 1.00 94.62 82 VAL A O 1
ATOM 619 N N . VAL A 1 83 ? 13.129 4.964 6.944 1.00 95.75 83 VAL A N 1
ATOM 620 C CA . VAL A 1 83 ? 12.875 5.324 5.541 1.00 95.75 83 VAL A CA 1
ATOM 621 C C . VAL A 1 83 ? 13.426 4.268 4.585 1.00 95.75 83 VAL A C 1
ATOM 623 O O . VAL A 1 83 ? 12.741 3.912 3.631 1.00 95.75 83 VAL A O 1
ATOM 626 N N . HIS A 1 84 ? 14.618 3.724 4.850 1.00 95.19 84 HIS A N 1
ATOM 627 C CA . HIS A 1 84 ? 15.191 2.656 4.029 1.00 95.19 84 HIS A CA 1
ATOM 628 C C . HIS A 1 84 ? 14.285 1.421 4.001 1.00 95.19 84 HIS A C 1
ATOM 630 O O . HIS A 1 84 ? 13.870 0.989 2.927 1.00 95.19 84 HIS A O 1
ATOM 636 N N . ARG A 1 85 ? 13.893 0.916 5.181 1.00 95.62 85 ARG A N 1
ATOM 637 C CA . ARG A 1 85 ? 12.973 -0.231 5.288 1.00 95.62 85 ARG A CA 1
ATOM 638 C C . ARG A 1 85 ? 11.619 0.057 4.648 1.00 95.62 85 ARG A C 1
ATOM 640 O O . ARG A 1 85 ? 11.030 -0.820 4.026 1.00 95.62 85 ARG A O 1
ATOM 647 N N . LEU A 1 86 ? 11.120 1.287 4.782 1.00 96.06 86 LEU A N 1
ATOM 648 C CA . LEU A 1 86 ? 9.885 1.706 4.129 1.00 96.06 86 LEU A CA 1
ATOM 649 C C . LEU A 1 86 ? 10.026 1.674 2.598 1.00 96.06 86 LEU A C 1
ATOM 651 O O . LEU A 1 86 ? 9.102 1.230 1.924 1.00 96.06 86 LEU A O 1
ATOM 655 N N . GLY A 1 87 ? 11.174 2.088 2.055 1.00 96.38 87 GLY A N 1
ATOM 656 C CA . GLY A 1 87 ? 11.502 1.992 0.630 1.00 96.38 87 GLY A CA 1
ATOM 657 C C . GLY A 1 87 ? 11.532 0.552 0.118 1.00 96.38 87 GLY A C 1
ATOM 658 O O . GLY A 1 87 ? 10.902 0.244 -0.893 1.00 96.38 87 GLY A O 1
ATOM 659 N N . GLU A 1 88 ? 12.185 -0.348 0.855 1.00 95.44 88 GLU A N 1
ATOM 660 C CA . GLU A 1 88 ? 12.208 -1.790 0.554 1.00 95.44 88 GLU A CA 1
ATOM 661 C C . GLU A 1 88 ? 10.805 -2.410 0.588 1.00 95.44 88 GLU A C 1
ATOM 663 O O . GLU A 1 88 ? 10.471 -3.271 -0.224 1.00 95.44 88 GLU A O 1
ATOM 668 N N . ALA A 1 89 ? 9.951 -1.912 1.481 1.00 96.19 89 ALA A N 1
ATOM 669 C CA . ALA A 1 89 ? 8.559 -2.318 1.618 1.00 96.19 89 ALA A CA 1
ATOM 670 C C . ALA A 1 89 ? 7.599 -1.557 0.675 1.00 96.19 89 ALA A C 1
ATOM 672 O O . ALA A 1 89 ? 6.373 -1.610 0.828 1.00 96.19 89 ALA A O 1
ATOM 673 N N . LEU A 1 90 ? 8.133 -0.802 -0.294 1.00 97.50 90 LEU A N 1
ATOM 674 C CA . LEU A 1 90 ? 7.367 0.026 -1.228 1.00 97.50 90 LEU A CA 1
ATOM 675 C C . LEU A 1 90 ? 6.356 0.952 -0.528 1.00 97.50 90 LEU A C 1
ATOM 677 O O . LEU A 1 90 ? 5.307 1.252 -1.089 1.00 97.50 90 LEU A O 1
ATOM 681 N N . GLY A 1 91 ? 6.620 1.389 0.701 1.00 96.88 91 GLY A N 1
ATOM 682 C CA . GLY A 1 91 ? 5.782 2.350 1.410 1.00 96.88 91 GLY A CA 1
ATOM 683 C C . GLY A 1 91 ? 4.692 1.792 2.327 1.00 96.88 91 GLY A C 1
ATOM 684 O O . GLY A 1 91 ? 3.900 2.589 2.833 1.00 96.88 91 GLY A O 1
ATOM 685 N N . VAL A 1 92 ? 4.635 0.474 2.555 1.00 97.62 92 VAL A N 1
ATOM 686 C CA . VAL A 1 92 ? 3.804 -0.151 3.604 1.00 97.62 92 VAL A CA 1
ATOM 687 C C . VAL A 1 92 ? 4.651 -1.181 4.340 1.00 97.62 92 VAL A C 1
ATOM 689 O O . VAL A 1 92 ? 4.955 -2.234 3.794 1.00 97.62 92 VAL A O 1
ATOM 692 N N . LEU A 1 93 ? 5.016 -0.879 5.580 1.00 95.06 93 LEU A N 1
ATOM 693 C CA . LEU A 1 93 ? 5.839 -1.725 6.435 1.00 95.06 93 LEU A CA 1
ATOM 694 C C . LEU A 1 93 ? 4.988 -2.234 7.617 1.00 95.06 93 LEU A C 1
ATOM 696 O O . LEU A 1 93 ? 4.475 -1.405 8.371 1.00 95.06 93 LEU A O 1
ATOM 700 N N . PRO A 1 94 ? 4.804 -3.558 7.792 1.00 92.50 94 PRO A N 1
ATOM 701 C CA . PRO A 1 94 ? 4.007 -4.109 8.887 1.00 92.50 94 PRO A CA 1
ATOM 702 C C . PRO A 1 94 ? 4.555 -3.767 10.281 1.00 92.50 94 PRO A C 1
ATOM 704 O O . PRO A 1 94 ? 5.765 -3.652 10.479 1.00 92.50 94 PRO A O 1
ATOM 707 N N . GLY A 1 95 ? 3.652 -3.701 11.259 1.00 85.75 95 GLY A N 1
ATOM 708 C CA . GLY A 1 95 ? 3.960 -3.531 12.677 1.00 85.75 95 GLY A CA 1
ATOM 709 C C . GLY A 1 95 ? 3.879 -2.088 13.178 1.00 85.75 95 GLY A C 1
ATOM 710 O O . GLY A 1 95 ? 3.788 -1.129 12.411 1.00 85.75 95 GLY A O 1
ATOM 711 N N . GLU A 1 96 ? 3.913 -1.946 14.503 1.00 79.81 96 GLU A N 1
ATOM 712 C CA . GLU A 1 96 ? 4.057 -0.656 15.173 1.00 79.81 96 GLU A CA 1
ATOM 713 C C . GLU A 1 96 ? 5.544 -0.301 15.265 1.00 79.81 96 GLU A C 1
ATOM 715 O O . GLU A 1 96 ? 6.358 -1.104 15.724 1.00 79.81 96 GLU A O 1
ATOM 720 N N . ILE A 1 97 ? 5.909 0.901 14.818 1.00 77.62 97 ILE A N 1
ATOM 721 C CA . ILE A 1 97 ? 7.306 1.334 14.761 1.00 77.62 97 ILE A CA 1
ATOM 722 C C . ILE A 1 97 ? 7.464 2.690 15.439 1.00 77.62 97 ILE A C 1
ATOM 724 O O . ILE A 1 97 ? 6.710 3.630 15.179 1.00 77.62 97 ILE A O 1
ATOM 728 N N . GLY A 1 98 ? 8.512 2.774 16.253 1.00 78.94 98 GLY A N 1
ATOM 729 C CA . GLY A 1 98 ? 9.074 4.016 16.755 1.00 78.94 98 GLY A CA 1
ATOM 730 C C . GLY A 1 98 ? 8.434 4.558 18.032 1.00 78.94 98 GLY A C 1
ATOM 731 O O . GLY A 1 98 ? 7.287 4.282 18.388 1.00 78.94 98 GLY A O 1
ATOM 732 N N . THR A 1 99 ? 9.218 5.368 18.726 1.00 87.31 99 THR A N 1
ATOM 733 C CA . THR A 1 99 ? 8.833 6.197 19.867 1.00 87.31 99 THR A CA 1
ATOM 734 C C . THR A 1 99 ? 7.853 7.296 19.450 1.00 87.31 99 THR A C 1
ATOM 736 O O . THR A 1 99 ? 7.751 7.659 18.280 1.00 87.31 99 THR A O 1
ATOM 739 N N . GLN A 1 100 ? 7.157 7.905 20.414 1.00 87.75 100 GLN A N 1
ATOM 740 C CA . GLN A 1 100 ? 6.239 9.018 20.136 1.00 87.75 100 GLN A CA 1
ATOM 741 C C . GLN A 1 100 ? 6.923 10.191 19.404 1.00 87.75 100 GLN A C 1
ATOM 743 O O . GLN A 1 100 ? 6.298 10.834 18.559 1.00 87.75 100 GLN A O 1
ATOM 748 N N . ALA A 1 101 ? 8.204 10.441 19.693 1.00 89.19 101 ALA A N 1
ATOM 749 C CA . ALA A 1 101 ? 9.005 11.456 19.013 1.00 89.19 101 ALA A CA 1
ATOM 750 C C . ALA A 1 101 ? 9.259 11.097 17.538 1.00 89.19 101 ALA A C 1
ATOM 752 O O . ALA A 1 101 ? 9.060 11.936 16.660 1.00 89.19 101 ALA A O 1
ATOM 753 N N . GLU A 1 102 ? 9.612 9.842 17.243 1.00 90.38 102 GLU A N 1
ATOM 754 C CA . GLU A 1 102 ? 9.780 9.365 15.862 1.00 90.38 102 GLU A CA 1
ATOM 755 C C . GLU A 1 102 ? 8.462 9.426 15.087 1.00 90.38 102 GLU A C 1
ATOM 757 O O . GLU A 1 102 ? 8.433 9.921 13.960 1.00 90.38 102 GLU A O 1
ATOM 762 N N . LYS A 1 103 ? 7.346 9.013 15.706 1.00 92.19 103 LYS A N 1
ATOM 763 C CA . LYS A 1 103 ? 6.008 9.115 15.097 1.00 92.19 103 LYS A CA 1
ATOM 764 C C . LYS A 1 103 ? 5.662 10.562 14.726 1.00 92.19 103 LYS A C 1
ATOM 766 O O . LYS A 1 103 ? 5.125 10.808 13.646 1.00 92.19 103 LYS A O 1
ATOM 771 N N . ALA A 1 104 ? 5.991 11.524 15.591 1.00 92.19 104 ALA A N 1
ATOM 772 C CA . ALA A 1 104 ? 5.792 12.944 15.311 1.00 92.19 104 ALA A CA 1
ATOM 773 C C . ALA A 1 104 ? 6.680 13.441 14.155 1.00 92.19 104 ALA A C 1
ATOM 775 O O . ALA A 1 104 ? 6.201 14.196 13.309 1.00 92.19 104 ALA A O 1
ATOM 776 N N . ALA A 1 105 ? 7.932 12.977 14.080 1.00 94.06 105 ALA A N 1
ATOM 777 C CA . ALA A 1 105 ? 8.879 13.336 13.023 1.00 94.06 105 ALA A CA 1
ATOM 778 C C . ALA A 1 105 ? 8.541 12.718 11.649 1.00 94.06 105 ALA A C 1
ATOM 780 O O . ALA A 1 105 ? 8.876 13.294 10.616 1.00 94.06 105 ALA A O 1
ATOM 781 N N . LEU A 1 106 ? 7.843 11.579 11.616 1.00 95.38 106 LEU A N 1
ATOM 782 C CA . LEU A 1 106 ? 7.390 10.911 10.387 1.00 95.38 106 LEU A CA 1
ATOM 783 C C . LEU A 1 106 ? 6.181 11.601 9.733 1.00 95.38 106 LEU A C 1
ATOM 785 O O . LEU A 1 106 ? 6.059 11.624 8.507 1.00 95.38 106 LEU A O 1
ATOM 789 N N . LYS A 1 107 ? 5.305 12.207 10.542 1.00 94.50 107 LYS A N 1
ATOM 790 C CA . LYS A 1 107 ? 4.083 12.882 10.082 1.00 94.50 107 LYS A CA 1
ATOM 791 C C . LYS A 1 107 ? 4.312 13.949 8.991 1.00 94.50 107 LYS A C 1
ATOM 793 O O . LYS A 1 107 ? 3.594 13.890 7.992 1.00 94.50 107 LYS A O 1
ATOM 798 N N . PRO A 1 108 ? 5.261 14.905 9.113 1.00 96.31 108 PRO A N 1
ATOM 799 C CA . PRO A 1 108 ? 5.507 15.900 8.061 1.00 96.31 108 PRO A CA 1
ATOM 800 C C . PRO A 1 108 ? 6.032 15.290 6.754 1.00 96.31 108 PRO A C 1
ATOM 802 O O . PRO A 1 108 ? 5.875 15.898 5.702 1.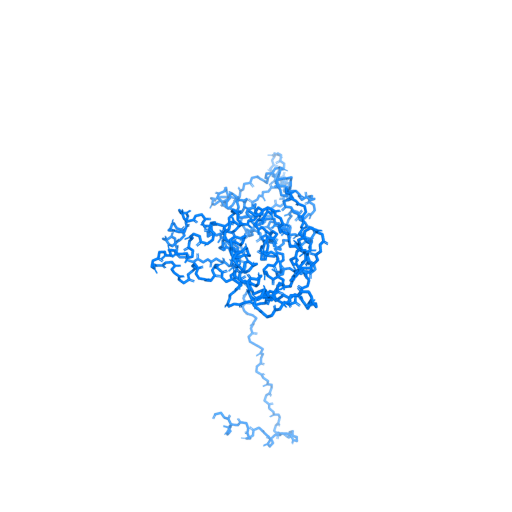00 9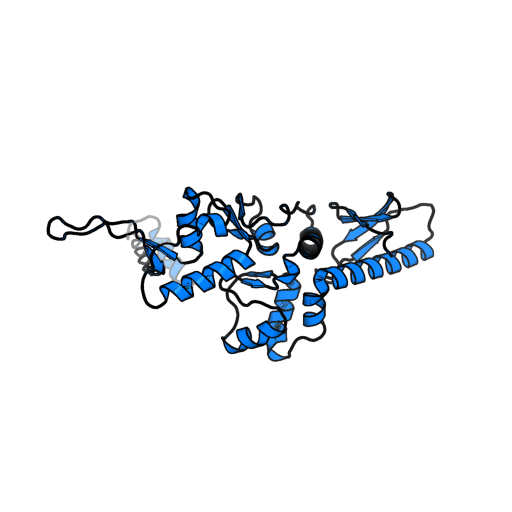6.31 108 PRO A O 1
ATOM 805 N N . LEU A 1 109 ? 6.587 14.073 6.792 1.00 96.75 109 LEU A N 1
ATOM 806 C CA . LEU A 1 109 ? 7.032 13.332 5.605 1.00 96.75 109 LEU A CA 1
ATOM 807 C C . LEU A 1 109 ? 5.875 12.609 4.890 1.00 96.75 109 LEU A C 1
ATOM 809 O O . LEU A 1 109 ? 6.099 11.877 3.930 1.00 96.75 109 LEU A O 1
ATOM 813 N N . GLY A 1 110 ? 4.635 12.757 5.372 1.00 96.69 110 GLY A N 1
ATOM 814 C CA . GLY A 1 110 ? 3.474 12.040 4.842 1.00 96.69 110 GLY A CA 1
ATOM 815 C C . GLY A 1 110 ? 3.439 10.556 5.223 1.00 96.69 110 GLY A C 1
ATOM 816 O O . GLY A 1 110 ? 2.707 9.784 4.599 1.00 96.69 110 GLY A O 1
ATOM 817 N N . ILE A 1 111 ? 4.218 10.157 6.233 1.00 97.12 111 ILE A N 1
ATOM 818 C CA . ILE A 1 111 ? 4.266 8.789 6.747 1.00 97.12 111 ILE A CA 1
ATOM 819 C C . ILE A 1 111 ? 3.399 8.698 8.008 1.00 97.12 111 ILE A C 1
ATOM 821 O O . ILE A 1 111 ? 3.563 9.457 8.965 1.00 97.12 111 ILE A O 1
ATOM 825 N N . VAL A 1 112 ? 2.474 7.744 8.013 1.00 95.94 112 VAL A N 1
ATOM 826 C CA . VAL A 1 112 ? 1.615 7.415 9.149 1.00 95.94 112 VAL A CA 1
ATOM 827 C C . VAL A 1 112 ? 2.226 6.233 9.889 1.00 95.94 112 VAL A C 1
ATOM 829 O O . VAL A 1 112 ? 2.322 5.137 9.345 1.00 95.94 112 VAL A O 1
ATOM 832 N N . ALA A 1 113 ? 2.619 6.458 11.142 1.00 95.12 113 ALA A N 1
ATOM 833 C CA . ALA A 1 113 ? 2.995 5.404 12.077 1.00 95.12 113 ALA A CA 1
ATOM 834 C C . ALA A 1 113 ? 1.746 4.918 12.822 1.00 95.12 113 ALA A C 1
ATOM 836 O O . ALA A 1 113 ? 1.362 5.471 13.858 1.00 95.12 113 ALA A O 1
ATOM 837 N N . GLY A 1 114 ? 1.078 3.938 12.221 1.00 93.06 114 GLY A N 1
ATOM 838 C CA . GLY A 1 114 ? -0.145 3.339 12.725 1.00 93.06 114 GLY A CA 1
ATOM 839 C C . GLY A 1 114 ? 0.093 2.212 13.730 1.00 93.06 114 GLY A C 1
ATOM 840 O O . GLY A 1 114 ? 1.219 1.932 14.148 1.00 93.06 114 GLY A O 1
ATOM 841 N N . ARG A 1 115 ? -1.004 1.571 14.132 1.00 91.56 115 ARG A N 1
ATOM 842 C CA . ARG A 1 115 ? -1.010 0.401 15.017 1.00 91.56 115 ARG A CA 1
ATOM 843 C C . ARG A 1 115 ? -0.647 -0.887 14.277 1.00 91.56 115 ARG A C 1
ATOM 845 O O . ARG A 1 115 ? -0.076 -1.793 14.878 1.00 91.56 115 ARG A O 1
ATOM 852 N N . PHE A 1 116 ? -1.037 -0.997 13.013 1.00 93.44 116 PHE A N 1
ATOM 853 C CA . PHE A 1 116 ? -0.847 -2.188 12.189 1.00 93.44 116 PHE A CA 1
ATOM 854 C C . PHE A 1 116 ? 0.330 -2.043 11.236 1.00 93.44 116 PHE A C 1
ATOM 856 O O . PHE A 1 116 ? 0.939 -3.051 10.879 1.00 93.44 116 PHE A O 1
ATOM 863 N N . ALA A 1 117 ? 0.626 -0.818 10.801 1.00 95.56 117 ALA A N 1
ATOM 864 C CA . ALA A 1 117 ? 1.704 -0.557 9.863 1.00 95.56 117 ALA A CA 1
ATOM 865 C C . ALA A 1 117 ? 2.258 0.865 9.971 1.00 95.56 117 ALA A C 1
ATOM 867 O O . ALA A 1 117 ? 1.558 1.822 10.316 1.00 95.56 117 ALA A O 1
ATOM 868 N N . LEU A 1 118 ? 3.500 1.008 9.525 1.00 96.50 118 LEU A N 1
ATOM 869 C CA . LEU A 1 118 ? 4.063 2.263 9.060 1.00 96.50 118 LEU A CA 1
ATOM 870 C C . LEU A 1 118 ? 3.823 2.383 7.550 1.00 96.50 118 LEU A C 1
ATOM 872 O O . LEU A 1 118 ? 4.321 1.563 6.781 1.00 96.50 118 LEU A O 1
ATOM 876 N N . PHE A 1 119 ? 3.080 3.390 7.097 1.00 97.88 119 PHE A N 1
ATOM 877 C CA . PHE A 1 119 ? 2.726 3.493 5.679 1.00 97.88 119 PHE A CA 1
ATOM 878 C C . PHE A 1 119 ? 2.507 4.925 5.197 1.00 97.88 119 PHE A C 1
ATOM 880 O O . PHE A 1 119 ? 2.303 5.842 5.988 1.00 97.88 119 PHE A O 1
ATOM 887 N N . MET A 1 120 ? 2.502 5.120 3.878 1.00 98.00 120 MET A N 1
ATOM 888 C CA . MET A 1 120 ? 2.137 6.398 3.258 1.00 98.00 120 MET A CA 1
ATOM 889 C C . MET A 1 120 ? 0.752 6.300 2.600 1.00 98.00 120 MET A C 1
ATOM 891 O O . MET A 1 120 ? 0.614 5.615 1.584 1.00 98.00 120 MET A O 1
ATOM 895 N N . PRO A 1 121 ? -0.280 7.017 3.089 1.00 97.38 121 PRO A N 1
ATOM 896 C CA . PRO A 1 121 ? -1.627 6.966 2.508 1.00 97.38 121 PRO A CA 1
ATOM 897 C C . PRO A 1 121 ? -1.672 7.320 1.015 1.00 97.38 121 PRO A C 1
ATOM 899 O O . PRO A 1 121 ? -2.468 6.766 0.260 1.00 97.38 121 PRO A O 1
ATOM 902 N N . ALA A 1 122 ? -0.785 8.213 0.561 1.00 97.56 122 ALA A N 1
ATOM 903 C CA . ALA A 1 122 ? -0.678 8.593 -0.847 1.00 97.56 122 ALA A CA 1
ATOM 904 C C . ALA A 1 122 ? -0.353 7.403 -1.770 1.00 97.56 122 ALA A C 1
ATOM 906 O O . ALA A 1 122 ? -0.780 7.395 -2.923 1.00 97.56 122 ALA A O 1
ATOM 907 N N . LEU A 1 123 ? 0.343 6.385 -1.253 1.00 98.00 123 LEU A N 1
ATOM 908 C CA . LEU A 1 123 ? 0.758 5.196 -1.997 1.00 98.00 123 LEU A CA 1
ATOM 909 C C . LEU A 1 123 ? -0.313 4.097 -2.054 1.00 98.00 123 LEU A C 1
ATOM 911 O O . LEU A 1 123 ? -0.121 3.086 -2.730 1.00 98.00 123 LEU A O 1
ATOM 915 N N . LEU A 1 124 ? -1.444 4.297 -1.370 1.00 97.00 124 LEU A N 1
ATOM 916 C CA . LEU A 1 124 ? -2.622 3.430 -1.468 1.00 97.00 124 LEU A CA 1
ATOM 917 C C . LEU A 1 124 ? -3.564 3.856 -2.607 1.00 97.00 124 LEU A C 1
ATOM 919 O O . LEU A 1 124 ? -4.521 3.151 -2.921 1.00 97.00 124 LEU A O 1
ATOM 923 N N . LYS A 1 125 ? -3.318 5.015 -3.235 1.00 95.75 125 LYS A N 1
ATOM 924 C CA . LYS A 1 125 ? -4.104 5.486 -4.383 1.00 95.75 125 LYS A CA 1
ATOM 925 C C . LYS A 1 125 ? -3.882 4.580 -5.605 1.00 95.75 125 LYS A C 1
ATOM 927 O O . LYS A 1 125 ? -2.770 4.081 -5.771 1.00 95.75 125 LYS A O 1
ATOM 932 N N . PRO A 1 126 ? -4.871 4.434 -6.512 1.00 94.81 126 PRO A N 1
ATOM 933 C CA . PRO A 1 126 ? -4.834 3.434 -7.587 1.00 94.81 126 PRO A CA 1
ATOM 934 C C . PRO A 1 126 ? -3.558 3.436 -8.439 1.00 94.81 126 PRO A C 1
ATOM 936 O O . PRO A 1 126 ? -2.955 2.387 -8.631 1.00 94.81 126 PRO A O 1
ATOM 939 N N . ASN A 1 127 ? -3.093 4.608 -8.886 1.00 94.56 127 ASN A N 1
ATOM 940 C CA . ASN A 1 127 ? -1.898 4.706 -9.737 1.00 94.56 127 ASN A CA 1
ATOM 941 C C . ASN A 1 127 ? -0.615 4.262 -9.017 1.00 94.56 127 ASN A C 1
ATOM 943 O O . ASN A 1 127 ? 0.227 3.588 -9.611 1.00 94.56 127 ASN A O 1
ATOM 947 N N . ALA A 1 128 ? -0.472 4.624 -7.740 1.00 97.31 128 ALA A N 1
ATOM 948 C CA . ALA A 1 128 ? 0.661 4.206 -6.925 1.00 97.31 128 ALA A CA 1
ATOM 949 C C . ALA A 1 128 ? 0.556 2.715 -6.586 1.00 97.31 128 ALA A C 1
ATOM 951 O O . ALA A 1 128 ? 1.521 1.983 -6.770 1.00 97.31 128 ALA A O 1
ATOM 952 N N . ALA A 1 129 ? -0.626 2.242 -6.181 1.00 96.94 129 ALA A N 1
ATOM 953 C CA . ALA A 1 129 ? -0.878 0.836 -5.887 1.00 96.94 129 ALA A CA 1
ATOM 954 C C . ALA A 1 129 ? -0.570 -0.066 -7.093 1.00 96.94 129 ALA A C 1
ATOM 956 O O . ALA A 1 129 ? 0.103 -1.078 -6.931 1.00 96.94 129 ALA A O 1
ATOM 957 N N . ALA A 1 130 ? -0.968 0.331 -8.307 1.00 96.25 130 ALA A N 1
ATOM 958 C CA . ALA A 1 130 ? -0.658 -0.408 -9.532 1.00 96.25 130 ALA A CA 1
ATOM 959 C C . ALA A 1 130 ? 0.856 -0.513 -9.782 1.00 96.25 130 ALA A C 1
ATOM 961 O O . ALA A 1 130 ? 1.358 -1.596 -10.078 1.00 96.25 130 ALA A O 1
ATOM 962 N N . MET A 1 131 ? 1.603 0.584 -9.601 1.00 97.56 131 MET A N 1
ATOM 963 C CA . MET A 1 131 ? 3.066 0.556 -9.706 1.00 97.56 131 MET A CA 1
ATOM 964 C C . MET A 1 131 ? 3.695 -0.333 -8.626 1.00 97.56 131 MET A C 1
ATOM 966 O O . MET A 1 131 ? 4.584 -1.126 -8.917 1.00 97.56 131 MET A O 1
ATOM 970 N N . ARG A 1 132 ? 3.211 -0.256 -7.384 1.00 97.94 132 ARG A N 1
ATOM 971 C CA . ARG A 1 132 ? 3.705 -1.096 -6.282 1.00 97.94 132 ARG A CA 1
ATOM 972 C C . ARG A 1 132 ? 3.442 -2.575 -6.537 1.00 97.94 132 ARG A C 1
ATOM 974 O O . ARG A 1 132 ? 4.331 -3.382 -6.296 1.00 97.94 132 ARG A O 1
ATOM 981 N N . ALA A 1 133 ? 2.265 -2.923 -7.054 1.00 97.25 133 ALA A N 1
ATOM 982 C CA . ALA A 1 133 ? 1.928 -4.292 -7.424 1.00 97.25 133 ALA A CA 1
ATOM 983 C C . ALA A 1 133 ? 2.851 -4.815 -8.531 1.00 97.25 133 ALA A C 1
ATOM 985 O O . ALA A 1 133 ? 3.362 -5.927 -8.414 1.00 97.25 133 ALA A O 1
ATOM 986 N N . LEU A 1 134 ? 3.114 -4.002 -9.561 1.00 97.44 134 LEU A N 1
ATOM 987 C CA . LEU A 1 134 ? 4.053 -4.332 -10.635 1.00 97.44 134 LEU A CA 1
ATOM 988 C C . LEU A 1 134 ? 5.463 -4.601 -10.087 1.00 97.44 134 LEU A C 1
ATOM 990 O O . LEU A 1 134 ? 6.034 -5.652 -10.366 1.00 97.44 134 LEU A O 1
ATOM 994 N N . LEU A 1 135 ? 6.007 -3.678 -9.288 1.00 97.62 135 LEU A N 1
ATOM 995 C CA . LEU A 1 135 ? 7.356 -3.795 -8.722 1.00 97.62 135 LEU A CA 1
ATOM 996 C C . LEU A 1 135 ? 7.473 -4.972 -7.751 1.00 97.62 135 LEU A C 1
ATOM 998 O O . LEU A 1 135 ? 8.448 -5.718 -7.808 1.00 97.62 135 LEU A O 1
ATOM 1002 N N . TRP A 1 136 ? 6.471 -5.173 -6.893 1.00 96.81 136 TRP A N 1
ATOM 1003 C CA . TRP A 1 136 ? 6.426 -6.312 -5.980 1.00 96.81 136 TRP A CA 1
ATOM 1004 C C . TRP A 1 136 ? 6.381 -7.633 -6.751 1.00 96.81 136 TRP A C 1
ATOM 1006 O O . TRP A 1 136 ? 7.152 -8.540 -6.449 1.00 96.81 136 TRP A O 1
ATOM 1016 N N . ALA A 1 137 ? 5.529 -7.741 -7.772 1.00 95.88 137 ALA A N 1
ATOM 1017 C CA . ALA A 1 137 ? 5.399 -8.958 -8.565 1.00 95.88 137 ALA A CA 1
ATOM 1018 C C . ALA A 1 137 ? 6.694 -9.279 -9.318 1.00 95.88 137 ALA A C 1
ATOM 1020 O O . ALA A 1 137 ? 7.197 -10.400 -9.239 1.00 95.88 137 ALA A O 1
ATOM 1021 N N . LEU A 1 138 ? 7.298 -8.261 -9.937 1.00 96.44 138 LEU A N 1
ATOM 1022 C CA . LEU A 1 138 ? 8.597 -8.367 -10.593 1.00 96.44 138 LEU A CA 1
ATOM 1023 C C . LEU A 1 138 ? 9.689 -8.830 -9.616 1.00 96.44 138 LEU A C 1
ATOM 1025 O O . LEU A 1 138 ? 10.486 -9.714 -9.933 1.00 96.44 138 LEU A O 1
ATOM 1029 N N . TRP A 1 139 ? 9.710 -8.266 -8.406 1.00 96.06 139 TRP A N 1
ATOM 1030 C CA . TRP A 1 139 ? 10.672 -8.626 -7.365 1.00 96.06 139 TRP A CA 1
ATOM 1031 C C . TRP A 1 139 ? 10.464 -10.030 -6.799 1.00 96.06 139 TRP A C 1
ATOM 1033 O O . TRP A 1 139 ? 11.431 -10.668 -6.387 1.00 96.06 139 TRP A O 1
ATOM 1043 N N . ASN A 1 140 ? 9.240 -10.550 -6.821 1.00 94.19 140 ASN A N 1
ATOM 1044 C CA . ASN A 1 140 ? 8.928 -11.909 -6.376 1.00 94.19 140 ASN A CA 1
ATOM 1045 C C . ASN A 1 140 ? 8.939 -12.937 -7.518 1.00 94.19 140 ASN A C 1
ATOM 1047 O O . ASN A 1 140 ? 8.905 -14.132 -7.253 1.00 94.19 140 ASN A O 1
ATOM 1051 N N . GLY A 1 141 ? 9.071 -12.498 -8.774 1.00 93.75 141 GLY A N 1
ATOM 1052 C CA . GLY A 1 141 ? 9.087 -13.388 -9.937 1.00 93.75 141 GLY A CA 1
ATOM 1053 C C . GLY A 1 141 ? 7.727 -14.023 -10.228 1.00 93.75 141 GLY A C 1
ATOM 1054 O O . GLY A 1 141 ? 7.673 -15.164 -10.675 1.00 93.75 141 GLY A O 1
ATOM 1055 N N . VAL A 1 142 ? 6.640 -13.301 -9.953 1.00 93.44 142 VAL A N 1
ATOM 1056 C CA . VAL A 1 142 ? 5.259 -13.745 -10.193 1.00 93.44 142 VAL A CA 1
ATOM 1057 C C . VAL A 1 142 ? 4.561 -12.806 -11.173 1.00 93.44 142 VAL A C 1
ATOM 1059 O O . VAL A 1 142 ? 4.992 -11.667 -11.357 1.00 93.44 142 VAL A O 1
ATOM 1062 N N . GLU A 1 143 ? 3.474 -13.257 -11.798 1.00 91.94 143 GLU A N 1
ATOM 1063 C CA . GLU A 1 143 ? 2.606 -12.372 -12.582 1.00 91.94 143 GLU A CA 1
ATOM 1064 C C . GLU A 1 143 ? 1.996 -11.290 -11.680 1.00 91.94 143 GLU A C 1
ATOM 1066 O O . GLU A 1 143 ? 1.716 -11.540 -10.506 1.00 91.94 143 GLU A O 1
ATOM 1071 N N . THR A 1 144 ? 1.808 -10.075 -12.204 1.00 94.38 144 THR A N 1
ATOM 1072 C CA . THR A 1 144 ? 1.264 -8.966 -11.416 1.00 94.38 144 THR A CA 1
ATOM 1073 C C . THR A 1 144 ? -0.181 -9.249 -11.005 1.00 94.38 144 THR A C 1
ATOM 1075 O O . THR A 1 144 ? -1.063 -9.246 -11.867 1.00 94.38 144 THR A O 1
ATOM 1078 N N . PRO A 1 145 ? -0.466 -9.452 -9.701 1.00 92.69 145 PRO A N 1
ATOM 1079 C CA . PRO A 1 145 ? -1.815 -9.779 -9.275 1.00 92.69 145 PRO A CA 1
ATOM 1080 C C . PRO A 1 145 ? -2.762 -8.603 -9.511 1.00 92.69 145 PRO A C 1
ATOM 1082 O O . PRO A 1 145 ? -2.395 -7.432 -9.360 1.00 92.69 145 PRO A O 1
ATOM 1085 N N . ARG A 1 146 ? -4.014 -8.915 -9.848 1.00 91.19 146 ARG A N 1
ATOM 1086 C CA . ARG A 1 146 ? -5.036 -7.896 -10.085 1.00 91.19 146 ARG A CA 1
ATOM 1087 C C . ARG A 1 146 ? -5.404 -7.202 -8.776 1.00 91.19 146 ARG A C 1
ATOM 1089 O O . ARG A 1 146 ? -5.718 -7.850 -7.781 1.00 91.19 146 ARG A O 1
ATOM 1096 N N . LEU A 1 147 ? -5.401 -5.874 -8.796 1.00 93.56 147 LEU A N 1
ATOM 1097 C CA . LEU A 1 147 ? -5.836 -5.078 -7.654 1.00 93.56 147 LEU A CA 1
ATOM 1098 C C . LEU A 1 147 ? -7.367 -4.977 -7.595 1.00 93.56 147 LEU A C 1
ATOM 1100 O O . LEU A 1 147 ? -8.019 -4.956 -8.644 1.00 93.56 147 LEU A O 1
ATOM 1104 N N . PRO A 1 148 ? -7.948 -4.863 -6.387 1.00 94.00 148 PRO A N 1
ATOM 1105 C CA . PRO A 1 148 ? -9.362 -4.552 -6.235 1.00 94.00 148 PRO A CA 1
ATOM 1106 C C . PRO A 1 148 ? -9.734 -3.208 -6.884 1.00 94.00 148 PRO A C 1
ATOM 1108 O O . PRO A 1 148 ? -8.887 -2.311 -6.968 1.00 94.00 148 PRO A O 1
ATOM 1111 N N . PRO A 1 149 ? -11.005 -3.023 -7.288 1.00 92.38 149 PRO A N 1
ATOM 1112 C CA . PRO A 1 149 ? -11.506 -1.734 -7.749 1.00 92.38 149 PRO A CA 1
ATOM 1113 C C . PRO A 1 149 ? -11.243 -0.600 -6.753 1.00 92.38 149 PRO A C 1
ATOM 1115 O O . PRO A 1 149 ? -11.312 -0.773 -5.532 1.00 92.38 149 PRO A O 1
ATOM 1118 N N . ALA A 1 150 ? -10.975 0.590 -7.289 1.00 91.44 150 ALA A N 1
ATOM 1119 C CA . ALA A 1 150 ? -10.797 1.788 -6.482 1.00 91.44 150 ALA A CA 1
ATOM 1120 C C . ALA A 1 150 ? -12.073 2.125 -5.690 1.00 91.44 150 ALA A C 1
ATOM 1122 O O . ALA A 1 150 ? -13.188 1.880 -6.142 1.00 91.44 150 ALA A O 1
ATOM 1123 N N . GLY A 1 151 ? -11.905 2.723 -4.509 1.00 90.25 151 GLY A N 1
ATOM 1124 C CA . GLY A 1 151 ? -13.017 3.181 -3.668 1.00 90.25 151 GLY A CA 1
ATOM 1125 C C . GLY A 1 151 ? -13.562 2.143 -2.685 1.00 90.25 151 GLY A C 1
ATOM 1126 O O . GLY A 1 151 ? -14.236 2.529 -1.734 1.00 90.25 151 GLY A O 1
ATOM 1127 N N . LEU A 1 152 ? -13.213 0.861 -2.834 1.00 94.62 152 LEU A N 1
ATOM 1128 C CA . LEU A 1 152 ? -13.576 -0.161 -1.852 1.00 94.62 152 LEU A CA 1
ATOM 1129 C C . LEU A 1 152 ? -12.884 0.083 -0.502 1.00 94.62 152 LEU A C 1
ATOM 1131 O O . LEU A 1 152 ? -11.728 0.513 -0.440 1.00 94.62 152 LEU A O 1
ATOM 1135 N N . VAL A 1 153 ? -13.608 -0.205 0.581 1.00 95.44 153 VAL A N 1
ATOM 1136 C CA . VAL A 1 153 ? -13.115 -0.132 1.971 1.00 95.44 153 VAL A CA 1
ATOM 1137 C C . VAL A 1 153 ? -12.859 -1.521 2.548 1.00 95.44 153 VAL A C 1
ATOM 1139 O O . VAL A 1 153 ? -11.965 -1.689 3.375 1.00 95.44 153 VAL A O 1
ATOM 1142 N N . SER A 1 154 ? -13.596 -2.523 2.077 1.00 96.56 154 SER A N 1
ATOM 1143 C CA . SER A 1 154 ? -13.404 -3.922 2.431 1.00 96.56 154 SER A CA 1
ATOM 1144 C C . SER A 1 154 ? -13.475 -4.804 1.195 1.00 96.56 154 SER A C 1
ATOM 1146 O O . SER A 1 154 ? -14.253 -4.532 0.280 1.00 96.56 154 SER A O 1
ATOM 1148 N N . ILE A 1 155 ? -12.712 -5.887 1.208 1.00 95.44 155 ILE A N 1
ATOM 1149 C CA . ILE A 1 155 ? -12.733 -6.944 0.193 1.00 95.44 155 ILE A CA 1
ATOM 1150 C C . ILE A 1 155 ? -12.836 -8.308 0.887 1.00 95.44 155 ILE A C 1
ATOM 1152 O O . ILE A 1 155 ? -12.518 -8.397 2.075 1.00 95.44 155 ILE A O 1
ATOM 1156 N N . PRO A 1 156 ? -13.260 -9.379 0.196 1.00 95.06 156 PRO A N 1
ATOM 1157 C CA . PRO A 1 156 ? -13.136 -10.736 0.724 1.00 95.06 156 PRO A CA 1
ATOM 1158 C C . PRO A 1 156 ? -11.689 -11.069 1.112 1.00 95.06 156 PRO A C 1
ATOM 1160 O O . PRO A 1 156 ? -10.749 -10.439 0.620 1.00 95.06 156 PRO A O 1
ATOM 1163 N N . ALA A 1 157 ? -11.505 -12.061 1.986 1.00 92.31 157 ALA A N 1
ATOM 1164 C CA . ALA A 1 157 ? -10.177 -12.572 2.314 1.00 92.31 157 ALA A CA 1
ATOM 1165 C C . ALA A 1 157 ? -9.371 -12.895 1.037 1.00 92.31 157 ALA A C 1
ATOM 1167 O O . ALA A 1 157 ? -9.878 -13.519 0.104 1.00 92.31 157 ALA A O 1
ATOM 1168 N N . SER A 1 158 ? -8.120 -12.433 0.992 1.00 89.69 158 SER A N 1
ATOM 1169 C CA . SER A 1 158 ? -7.228 -12.645 -0.152 1.00 89.69 158 SER A CA 1
ATOM 1170 C C . SER A 1 158 ? -6.631 -14.052 -0.121 1.00 89.69 158 SER A C 1
ATOM 1172 O O . SER A 1 158 ? -6.239 -14.529 0.942 1.00 89.69 158 SER A O 1
ATOM 1174 N N . SER A 1 159 ? -6.473 -14.681 -1.289 1.00 86.62 159 SER A N 1
ATOM 1175 C CA . SER A 1 159 ? -5.689 -15.917 -1.434 1.00 86.62 159 SER A CA 1
ATOM 1176 C C . SER A 1 159 ? -4.190 -15.696 -1.207 1.00 86.62 159 SER A C 1
ATOM 1178 O O . SER A 1 159 ? -3.474 -16.632 -0.868 1.00 86.62 159 SER A O 1
ATOM 1180 N N . ASN A 1 160 ? -3.721 -14.453 -1.351 1.00 91.44 160 ASN A N 1
ATOM 1181 C CA . ASN A 1 160 ? -2.376 -14.025 -0.983 1.00 91.44 160 ASN A CA 1
ATOM 1182 C C . ASN A 1 160 ? -2.474 -12.854 0.018 1.00 91.44 160 ASN A C 1
ATOM 1184 O O . ASN A 1 160 ? -2.529 -11.686 -0.396 1.00 91.44 160 ASN A O 1
ATOM 1188 N N . PRO A 1 161 ? -2.591 -13.147 1.328 1.00 89.31 161 PRO A N 1
ATOM 1189 C CA . PRO A 1 161 ? -2.716 -12.129 2.368 1.00 89.31 161 PRO A CA 1
ATOM 1190 C C . PRO A 1 161 ? -1.504 -11.201 2.462 1.00 89.31 161 PRO A C 1
ATOM 1192 O O . PRO A 1 161 ? -1.691 -10.009 2.685 1.00 89.31 161 PRO A O 1
ATOM 1195 N N . ASP A 1 162 ? -0.293 -11.712 2.231 1.00 90.25 162 ASP A N 1
ATOM 1196 C CA . ASP A 1 162 ? 0.942 -10.924 2.319 1.00 90.25 162 ASP A CA 1
ATOM 1197 C C . ASP A 1 162 ? 0.998 -9.867 1.215 1.00 90.25 162 ASP A C 1
ATOM 1199 O O . ASP A 1 162 ? 1.199 -8.684 1.495 1.00 90.25 162 ASP A O 1
ATOM 1203 N N . PHE A 1 163 ? 0.722 -10.254 -0.036 1.00 94.44 163 PHE A N 1
ATOM 1204 C CA . PHE A 1 163 ? 0.584 -9.299 -1.138 1.00 94.44 163 PHE A CA 1
ATOM 1205 C C . PHE A 1 163 ? -0.493 -8.256 -0.835 1.00 94.44 163 PHE A C 1
ATOM 1207 O O . PHE A 1 163 ? -0.267 -7.056 -0.994 1.00 94.44 163 PHE A O 1
ATOM 1214 N N . ALA A 1 164 ? -1.664 -8.703 -0.376 1.00 95.88 164 ALA A N 1
ATOM 1215 C CA . ALA A 1 164 ? -2.771 -7.807 -0.078 1.00 95.88 164 ALA A CA 1
ATOM 1216 C C . ALA A 1 164 ? -2.399 -6.804 1.029 1.00 95.88 164 ALA A C 1
ATOM 1218 O O . ALA A 1 164 ? -2.645 -5.607 0.862 1.00 95.88 164 ALA A O 1
ATOM 1219 N N . PHE A 1 165 ? -1.729 -7.251 2.095 1.00 95.69 165 PHE A N 1
ATOM 1220 C CA . PHE A 1 165 ? -1.220 -6.377 3.151 1.00 95.69 165 PHE A CA 1
ATOM 1221 C C . PHE A 1 165 ? -0.225 -5.360 2.609 1.00 95.69 165 PHE A C 1
ATOM 1223 O O . PHE A 1 165 ? -0.385 -4.163 2.855 1.00 95.69 165 PHE A O 1
ATOM 1230 N N . MET A 1 166 ? 0.743 -5.803 1.804 1.00 94.81 166 MET A N 1
ATOM 1231 C CA . MET A 1 166 ? 1.690 -4.903 1.148 1.00 94.81 166 MET A CA 1
ATOM 1232 C C . MET A 1 166 ? 0.959 -3.871 0.286 1.00 94.81 166 MET A C 1
ATOM 1234 O O . MET A 1 166 ? 1.335 -2.703 0.279 1.00 94.81 166 MET A O 1
ATOM 1238 N N . MET A 1 167 ? -0.139 -4.230 -0.378 1.00 96.75 167 MET A N 1
ATOM 1239 C CA . MET A 1 167 ? -0.967 -3.286 -1.142 1.00 96.75 167 MET A CA 1
ATOM 1240 C C . MET A 1 167 ? -1.888 -2.405 -0.276 1.00 96.75 167 MET A C 1
ATOM 1242 O O . MET A 1 167 ? -2.578 -1.540 -0.813 1.00 96.75 167 MET A O 1
ATOM 1246 N N . GLY A 1 168 ? -1.854 -2.550 1.051 1.00 96.69 168 GLY A N 1
ATOM 1247 C CA . GLY A 1 168 ? -2.626 -1.748 2.001 1.00 96.69 168 GLY A CA 1
ATOM 1248 C C . GLY A 1 168 ? -3.971 -2.354 2.395 1.00 96.69 168 GLY A C 1
ATOM 1249 O O . GLY A 1 168 ? -4.902 -1.603 2.686 1.00 96.69 168 GLY A O 1
ATOM 1250 N N . TRP A 1 169 ? -4.088 -3.682 2.411 1.00 97.12 169 TRP A N 1
ATOM 1251 C CA . TRP A 1 169 ? -5.271 -4.404 2.883 1.00 97.12 169 TRP A CA 1
ATOM 1252 C C . TRP A 1 169 ? -4.951 -5.211 4.143 1.00 97.12 169 TRP A C 1
ATOM 1254 O O . TRP A 1 169 ? -4.257 -6.219 4.091 1.00 97.12 169 TRP A O 1
ATOM 1264 N N . LEU A 1 170 ? -5.475 -4.777 5.284 1.00 95.88 170 LEU A N 1
ATOM 1265 C CA . LEU A 1 170 ? -5.323 -5.422 6.583 1.00 95.88 170 LEU A CA 1
ATOM 1266 C C . LEU A 1 170 ? -6.241 -6.655 6.689 1.00 95.88 170 LEU A C 1
ATOM 1268 O O . LEU A 1 170 ? -7.461 -6.488 6.601 1.00 95.88 170 LEU A O 1
ATOM 1272 N N . PRO A 1 171 ? -5.715 -7.867 6.943 1.00 95.31 171 PRO A N 1
ATOM 1273 C CA . PRO A 1 171 ? -6.537 -9.031 7.262 1.00 95.31 171 PRO A CA 1
ATOM 1274 C C . PRO A 1 171 ? -7.422 -8.780 8.485 1.00 95.31 171 PRO A C 1
ATOM 1276 O O . PRO A 1 171 ? -6.926 -8.415 9.550 1.00 95.31 171 PRO A O 1
ATOM 1279 N N . ALA A 1 172 ? -8.732 -8.987 8.345 1.00 93.38 172 ALA A N 1
ATOM 1280 C CA . ALA A 1 172 ? -9.719 -8.696 9.382 1.00 93.38 172 ALA A CA 1
ATOM 1281 C C . ALA A 1 172 ? -10.756 -9.831 9.537 1.00 93.38 172 ALA A C 1
ATOM 1283 O O . ALA A 1 172 ? -11.958 -9.598 9.668 1.00 93.38 172 ALA A O 1
ATOM 1284 N N . GLY A 1 173 ? -10.284 -11.082 9.526 1.00 89.31 173 GLY A N 1
ATOM 1285 C CA . GLY A 1 173 ? -11.122 -12.281 9.587 1.00 89.31 173 GLY A CA 1
ATOM 1286 C C . GLY A 1 173 ? -11.609 -12.703 8.195 1.00 89.31 173 GLY A C 1
ATOM 1287 O O . GLY A 1 173 ? -10.767 -12.991 7.350 1.00 89.31 173 GLY A O 1
ATOM 1288 N N . PRO A 1 174 ? -12.929 -12.750 7.924 1.00 91.69 174 PRO A N 1
ATOM 1289 C CA . PRO A 1 174 ? -13.460 -13.181 6.621 1.00 91.69 174 PRO A CA 1
ATOM 1290 C C . PRO A 1 174 ? -13.257 -12.149 5.496 1.00 91.69 174 PRO A C 1
ATOM 1292 O O . PRO A 1 174 ? -13.556 -12.416 4.333 1.00 91.69 174 PRO A O 1
ATOM 1295 N N . VAL A 1 175 ? -12.773 -10.957 5.843 1.00 96.00 175 VAL A N 1
ATOM 1296 C CA . VAL A 1 175 ? -12.568 -9.820 4.945 1.00 96.00 175 VAL A CA 1
ATOM 1297 C C . VAL A 1 175 ? -11.189 -9.212 5.178 1.00 96.00 175 VAL A C 1
ATOM 1299 O O . VAL A 1 175 ? -10.584 -9.401 6.235 1.00 96.00 175 VAL A O 1
ATOM 1302 N N . MET A 1 176 ? -10.722 -8.422 4.220 1.00 96.44 176 MET A N 1
ATOM 1303 C CA . MET A 1 176 ? -9.596 -7.509 4.387 1.00 96.44 176 MET A CA 1
ATOM 1304 C C . MET A 1 176 ? -10.129 -6.074 4.402 1.00 96.44 176 MET A C 1
ATOM 1306 O O . MET A 1 176 ? -10.966 -5.721 3.569 1.00 96.44 176 MET A O 1
ATOM 1310 N N . LEU A 1 177 ? -9.645 -5.239 5.317 1.00 96.75 177 LEU A N 1
ATOM 1311 C CA . LEU A 1 177 ? -9.975 -3.815 5.386 1.00 96.75 177 LEU A CA 1
ATOM 1312 C C . LEU A 1 177 ? -8.883 -2.961 4.759 1.00 96.75 177 LEU A C 1
ATOM 1314 O O . LEU A 1 177 ? -7.701 -3.242 4.922 1.00 96.75 177 LEU A O 1
ATOM 1318 N N . ARG A 1 178 ? -9.258 -1.854 4.122 1.00 97.12 178 ARG A N 1
ATOM 1319 C CA . ARG A 1 178 ? -8.282 -0.870 3.660 1.00 97.12 178 ARG A CA 1
ATOM 1320 C C . ARG A 1 178 ? -7.534 -0.285 4.861 1.00 97.12 178 ARG A C 1
ATOM 1322 O O . ARG A 1 178 ? -8.153 0.172 5.824 1.00 97.12 178 ARG A O 1
ATOM 1329 N N . LEU A 1 179 ? -6.208 -0.329 4.806 1.00 97.00 179 LEU A N 1
ATOM 1330 C CA . LEU A 1 179 ? -5.312 -0.054 5.929 1.00 97.00 179 LEU A CA 1
ATOM 1331 C C . LEU A 1 179 ? -5.504 1.355 6.504 1.00 97.00 179 LEU A C 1
ATOM 1333 O O . LEU A 1 179 ? -5.619 1.515 7.714 1.00 97.00 179 LEU A O 1
ATOM 1337 N N . ASP A 1 180 ? -5.616 2.372 5.651 1.00 96.56 180 ASP A N 1
ATOM 1338 C CA . ASP A 1 180 ? -5.870 3.754 6.074 1.00 96.56 180 ASP A CA 1
ATOM 1339 C C . ASP A 1 180 ? -7.200 3.914 6.825 1.00 96.56 180 ASP A C 1
ATOM 1341 O O . ASP A 1 180 ? -7.275 4.661 7.803 1.00 96.56 180 ASP A O 1
ATOM 1345 N N . ILE A 1 181 ? -8.243 3.196 6.403 1.00 96.06 181 ILE A N 1
ATOM 1346 C CA . ILE A 1 181 ? -9.544 3.196 7.074 1.00 96.06 181 ILE A CA 1
ATOM 1347 C C . ILE A 1 181 ? -9.461 2.445 8.401 1.00 96.06 181 ILE A C 1
ATOM 1349 O O . ILE A 1 181 ? -9.977 2.943 9.402 1.00 96.06 181 ILE A O 1
ATOM 1353 N N . ALA A 1 182 ? -8.791 1.293 8.435 1.00 96.00 182 ALA A N 1
ATOM 1354 C CA . ALA A 1 182 ? -8.586 0.525 9.660 1.00 96.00 182 ALA A CA 1
ATOM 1355 C C . ALA A 1 182 ? -7.825 1.337 10.722 1.00 96.00 182 ALA A C 1
ATOM 1357 O O . ALA A 1 182 ? -8.240 1.369 11.880 1.00 96.00 182 ALA A O 1
ATOM 1358 N N . GLU A 1 183 ? -6.768 2.047 10.327 1.00 95.44 183 GLU A N 1
ATOM 1359 C CA . GLU A 1 183 ? -5.977 2.912 11.210 1.00 95.44 183 GLU A CA 1
ATOM 1360 C C . GLU A 1 183 ? -6.780 4.125 11.690 1.00 95.44 183 GLU A C 1
ATOM 1362 O O . GLU A 1 183 ? -6.828 4.415 12.889 1.00 95.44 183 GLU A O 1
ATOM 1367 N N . LYS A 1 184 ? -7.484 4.803 10.772 1.00 95.38 184 LYS A N 1
ATOM 1368 C CA . LYS A 1 184 ? -8.320 5.965 11.102 1.00 95.38 184 LYS A CA 1
ATOM 1369 C C . LYS A 1 184 ? -9.447 5.594 12.066 1.00 95.38 184 LYS A C 1
ATOM 1371 O O . LYS A 1 184 ? -9.603 6.239 13.103 1.00 95.38 184 LYS A O 1
ATOM 1376 N N . LEU A 1 185 ? -10.231 4.568 11.730 1.00 95.31 185 LEU A N 1
ATOM 1377 C CA . LEU A 1 185 ? -11.346 4.116 12.563 1.00 95.31 185 LEU A CA 1
ATOM 1378 C C . LEU A 1 185 ? -10.844 3.512 13.870 1.00 95.31 185 LEU A C 1
ATOM 1380 O O . LEU A 1 185 ? -11.403 3.806 14.920 1.00 95.31 185 LEU A O 1
ATOM 1384 N N . GLY A 1 186 ? -9.774 2.719 13.834 1.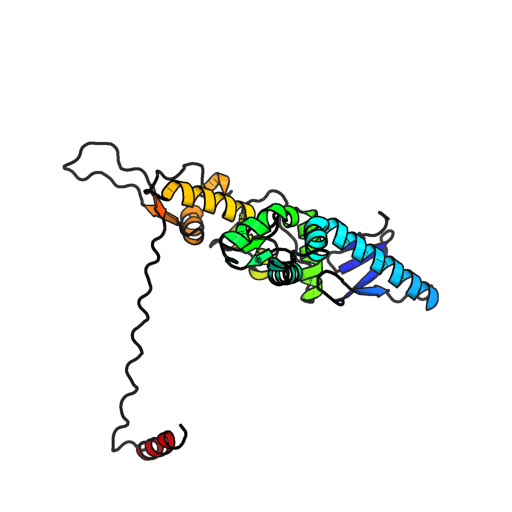00 94.00 186 GLY A N 1
ATOM 1385 C CA . GLY A 1 186 ? -9.146 2.185 15.037 1.00 94.00 186 GLY A CA 1
ATOM 1386 C C . GLY A 1 186 ? -8.765 3.303 16.006 1.00 94.00 186 GLY A C 1
ATOM 1387 O O . GLY A 1 186 ? -9.182 3.272 17.164 1.00 94.00 186 GLY A O 1
ATOM 1388 N N . GLY A 1 187 ? -8.046 4.323 15.531 1.00 93.75 187 GLY A N 1
ATOM 1389 C CA . GLY A 1 187 ? -7.666 5.485 16.338 1.00 93.75 187 GLY A CA 1
ATOM 1390 C C . GLY A 1 187 ? -8.866 6.234 16.925 1.00 93.75 187 GLY A C 1
ATOM 1391 O O . GLY A 1 187 ? -8.886 6.511 18.124 1.00 93.75 187 GLY A O 1
ATOM 1392 N N . GLU A 1 188 ? -9.890 6.506 16.111 1.00 95.56 188 GLU A N 1
ATOM 1393 C CA . GLU A 1 188 ? -11.133 7.157 16.551 1.00 95.56 188 GLU A CA 1
ATOM 1394 C C . GLU A 1 188 ? -11.842 6.355 17.651 1.00 95.56 188 GLU A C 1
ATOM 1396 O O . GLU A 1 188 ? -12.165 6.894 18.711 1.00 95.56 188 GLU A O 1
ATOM 1401 N N . LEU A 1 189 ? -12.042 5.053 17.439 1.00 95.62 189 LEU A N 1
ATOM 1402 C CA . LEU A 1 189 ? -12.743 4.188 18.386 1.00 95.62 189 LEU A CA 1
ATOM 1403 C C . LEU A 1 189 ? -11.951 4.006 19.686 1.00 95.62 189 LEU A C 1
ATOM 1405 O O . LEU A 1 189 ? -12.534 4.083 20.768 1.00 95.62 189 LEU A O 1
ATOM 1409 N N . HIS A 1 190 ? -10.628 3.822 19.608 1.00 95.00 190 HIS A N 1
ATOM 1410 C CA . HIS A 1 190 ? -9.765 3.759 20.796 1.00 95.00 190 HIS A CA 1
ATOM 1411 C C . HIS A 1 190 ? -9.781 5.075 21.577 1.00 95.00 190 HIS A C 1
ATOM 1413 O O . HIS A 1 190 ? -9.780 5.053 22.809 1.00 95.00 190 HIS A O 1
ATOM 1419 N N . TYR A 1 191 ? -9.850 6.219 20.891 1.00 95.19 191 TYR A N 1
ATOM 1420 C CA . TYR A 1 191 ? -9.994 7.518 21.543 1.00 95.19 191 TYR A CA 1
ATOM 1421 C C . TYR A 1 191 ? -11.345 7.660 22.256 1.00 95.19 191 TYR A C 1
ATOM 1423 O O . TYR A 1 191 ? -11.370 8.137 23.396 1.00 95.19 191 TYR A O 1
ATOM 1431 N N . LEU A 1 192 ? -12.445 7.235 21.622 1.00 95.12 192 LEU A N 1
ATOM 1432 C CA . LEU A 1 192 ? -13.799 7.295 22.188 1.00 95.12 192 LEU A CA 1
ATOM 1433 C C . LEU A 1 192 ? -13.926 6.467 23.473 1.00 95.12 192 LEU A C 1
ATOM 1435 O O . LEU A 1 192 ? -14.460 6.953 24.468 1.00 95.12 192 LEU A O 1
ATOM 1439 N N . ILE A 1 193 ? -13.377 5.251 23.487 1.00 95.50 193 ILE A N 1
ATOM 1440 C CA . ILE A 1 193 ? -13.504 4.322 24.624 1.00 95.50 193 ILE A CA 1
ATOM 1441 C C . ILE A 1 193 ? -12.423 4.486 25.696 1.00 95.50 193 ILE A C 1
ATOM 1443 O O . ILE A 1 193 ? -12.378 3.704 26.647 1.00 95.50 193 ILE A O 1
ATOM 1447 N N . ARG A 1 194 ? -11.504 5.451 25.547 1.00 94.81 194 ARG A N 1
ATOM 1448 C CA . ARG A 1 194 ? -10.303 5.546 26.398 1.00 94.81 194 ARG A CA 1
ATOM 1449 C C . ARG A 1 194 ? -10.612 5.665 27.893 1.00 94.81 194 ARG A C 1
ATOM 1451 O O . ARG A 1 194 ? -9.799 5.247 28.709 1.00 94.81 194 ARG A O 1
ATOM 1458 N N . LYS A 1 195 ? -11.760 6.263 28.236 1.00 94.56 195 LYS A N 1
ATOM 1459 C CA . LYS A 1 195 ? -12.221 6.452 29.620 1.00 94.56 195 LYS A CA 1
ATOM 1460 C C . LYS A 1 195 ? -13.171 5.341 30.065 1.00 94.56 195 LYS A C 1
ATOM 1462 O O . LYS A 1 195 ? -13.039 4.840 31.172 1.00 94.56 195 LYS A O 1
ATOM 1467 N N . GLN A 1 196 ? -14.125 4.973 29.211 1.00 93.69 196 GLN A N 1
ATOM 1468 C CA . GLN A 1 196 ? -15.181 4.013 29.525 1.00 93.69 196 GLN A CA 1
ATOM 1469 C C . GLN A 1 196 ? -15.769 3.400 28.246 1.00 93.69 196 GLN A C 1
ATOM 1471 O O . GLN A 1 196 ? -15.617 3.991 27.174 1.00 93.69 196 GLN A O 1
ATOM 1476 N N . PRO A 1 197 ? -16.459 2.247 28.336 1.00 95.62 197 PRO A N 1
ATOM 1477 C CA . PRO A 1 197 ? -17.266 1.738 27.234 1.00 95.62 197 PRO A CA 1
ATOM 1478 C C . PRO A 1 197 ? -18.294 2.771 26.765 1.00 95.62 197 PRO A C 1
ATOM 1480 O O . PRO A 1 197 ? -18.882 3.484 27.577 1.00 95.62 197 PRO A O 1
ATOM 1483 N N . VAL A 1 198 ? -18.520 2.835 25.458 1.00 95.75 198 VAL A N 1
ATOM 1484 C CA . VAL A 1 198 ? -19.491 3.751 24.835 1.00 95.75 198 VAL A CA 1
ATOM 1485 C C . VAL A 1 198 ? -20.557 2.950 24.109 1.00 95.75 198 VAL A C 1
ATOM 1487 O O . VAL A 1 198 ? -20.328 1.791 23.785 1.00 95.75 198 VAL A O 1
ATOM 1490 N N . VAL A 1 199 ? -21.713 3.543 23.822 1.00 95.44 199 VAL A N 1
ATOM 1491 C CA . VAL A 1 199 ? -22.735 2.885 22.993 1.00 95.44 199 VAL A CA 1
ATOM 1492 C C . VAL A 1 199 ? -22.145 2.539 21.623 1.00 95.44 199 VAL A C 1
ATOM 1494 O O . VAL A 1 199 ? -21.443 3.360 21.029 1.00 95.44 199 VAL A O 1
ATOM 1497 N N . LEU A 1 200 ? -22.397 1.321 21.134 1.00 94.81 200 LEU A N 1
ATOM 1498 C CA . LEU A 1 200 ? -21.925 0.871 19.825 1.00 94.81 200 LEU A CA 1
ATOM 1499 C C . LEU A 1 200 ? -22.485 1.794 18.723 1.00 94.81 200 LEU A C 1
ATOM 1501 O O . LEU A 1 200 ? -23.705 1.855 18.559 1.00 94.81 200 LEU A O 1
ATOM 1505 N N . PRO A 1 201 ? -21.636 2.494 17.944 1.00 92.94 201 PRO A N 1
ATOM 1506 C CA . PRO A 1 201 ? -22.122 3.372 16.886 1.00 92.94 201 PRO A CA 1
ATOM 1507 C C . PRO A 1 201 ? -22.872 2.582 15.806 1.00 92.94 201 PRO A C 1
ATOM 1509 O O . PRO A 1 201 ? -22.311 1.670 15.195 1.00 92.94 201 PRO A O 1
ATOM 1512 N N . ALA A 1 202 ? -24.128 2.949 15.539 1.00 89.12 202 ALA A N 1
ATOM 1513 C CA . ALA A 1 202 ? -25.015 2.190 14.652 1.00 89.12 202 ALA A CA 1
ATOM 1514 C C . ALA A 1 202 ? -24.506 2.088 13.199 1.00 89.12 202 ALA A C 1
ATOM 1516 O O . ALA A 1 202 ? -24.724 1.083 12.530 1.00 89.12 202 ALA A O 1
ATOM 1517 N N . ASN A 1 203 ? -23.783 3.099 12.710 1.00 92.19 203 ASN A N 1
ATOM 1518 C CA . ASN A 1 203 ? -23.275 3.158 11.336 1.00 92.19 203 ASN A CA 1
ATOM 1519 C C . ASN A 1 203 ? -21.883 2.525 11.153 1.00 92.19 203 ASN A C 1
ATOM 1521 O O . ASN A 1 203 ? -21.272 2.688 10.094 1.00 92.19 203 ASN A O 1
ATOM 1525 N N . LEU A 1 204 ? -21.347 1.831 12.163 1.00 93.06 204 LEU A N 1
ATOM 1526 C CA . LEU A 1 204 ? -19.957 1.377 12.135 1.00 93.06 204 LEU A CA 1
ATOM 1527 C C . LEU A 1 204 ? -19.685 0.331 11.043 1.00 93.06 204 LEU A C 1
ATOM 1529 O O . LEU A 1 204 ? -18.681 0.440 10.342 1.00 93.06 204 LEU A O 1
ATOM 1533 N N . ALA A 1 205 ? -20.601 -0.624 10.845 1.00 93.81 205 ALA A N 1
ATOM 1534 C CA . ALA A 1 205 ? -20.502 -1.600 9.756 1.00 93.81 205 ALA A CA 1
ATOM 1535 C C . ALA A 1 205 ? -20.490 -0.906 8.383 1.00 93.81 205 ALA A C 1
ATOM 1537 O O . ALA A 1 205 ? -19.614 -1.178 7.563 1.00 93.81 205 ALA A O 1
ATOM 1538 N N . SER A 1 206 ? -21.383 0.067 8.169 1.00 94.31 206 SER A N 1
ATOM 1539 C CA . SER A 1 206 ? -21.471 0.829 6.917 1.00 94.31 206 SER A CA 1
ATOM 1540 C C . SER A 1 206 ? -20.199 1.628 6.626 1.00 94.31 206 SER A C 1
ATOM 1542 O O . SER A 1 206 ? -19.715 1.621 5.497 1.00 94.31 206 SER A O 1
ATOM 1544 N N . ARG A 1 207 ? -19.592 2.258 7.644 1.00 93.94 207 ARG A N 1
ATOM 1545 C CA . ARG A 1 207 ? -18.316 2.995 7.506 1.00 93.94 207 ARG A CA 1
ATOM 1546 C C . ARG A 1 207 ? -17.149 2.105 7.074 1.00 93.94 207 ARG A C 1
ATOM 1548 O O . ARG A 1 207 ? -16.193 2.604 6.487 1.00 93.94 207 ARG A O 1
ATOM 1555 N N . MET A 1 208 ? -17.229 0.811 7.369 1.00 94.44 208 MET A N 1
ATOM 1556 C CA . MET A 1 208 ? -16.250 -0.202 6.975 1.00 94.44 208 MET A CA 1
ATOM 1557 C C . MET A 1 208 ? -16.677 -0.992 5.729 1.00 94.44 208 MET A C 1
ATOM 1559 O O . MET A 1 208 ? -15.937 -1.870 5.301 1.00 94.44 208 MET A O 1
ATOM 1563 N N . SER A 1 209 ? -17.846 -0.687 5.146 1.00 94.62 209 SER A N 1
ATOM 1564 C CA . SER A 1 209 ? -18.470 -1.451 4.050 1.00 94.62 209 SER A CA 1
ATOM 1565 C C . SER A 1 209 ? -18.691 -2.938 4.368 1.00 94.62 209 SER A C 1
ATOM 1567 O O . SER A 1 209 ? -18.620 -3.794 3.491 1.00 94.62 209 SER A O 1
ATOM 1569 N N . LEU A 1 210 ? -18.980 -3.253 5.631 1.00 94.94 210 LEU A N 1
ATOM 1570 C CA . LEU A 1 210 ? -19.134 -4.623 6.115 1.00 94.94 210 LEU A CA 1
ATOM 1571 C C . LEU A 1 210 ? -20.592 -5.055 6.191 1.00 94.94 210 LEU A C 1
ATOM 1573 O O . LEU A 1 210 ? -21.474 -4.277 6.555 1.00 94.94 210 LEU A O 1
ATOM 1577 N N . LYS A 1 211 ? -20.813 -6.357 5.996 1.00 92.44 211 LYS A N 1
ATOM 1578 C CA . LYS A 1 211 ? -22.018 -7.015 6.500 1.00 92.44 211 LYS A CA 1
ATOM 1579 C C . LYS A 1 211 ? -22.020 -6.985 8.040 1.00 92.44 211 LYS A C 1
ATOM 1581 O O . LYS A 1 211 ? -20.956 -7.186 8.637 1.00 92.44 211 LYS A O 1
ATOM 1586 N N . PRO A 1 212 ? -23.181 -6.802 8.700 1.00 90.75 212 PRO A N 1
ATOM 1587 C CA . PRO A 1 212 ? -23.266 -6.745 10.165 1.00 90.75 212 PRO A CA 1
ATOM 1588 C C . PRO A 1 212 ? -22.656 -7.962 10.875 1.00 90.75 212 PRO A C 1
ATOM 1590 O O . PRO A 1 212 ? -22.042 -7.821 11.929 1.00 90.75 212 PRO A O 1
ATOM 1593 N N . GLU A 1 213 ? -22.755 -9.141 10.262 1.00 92.62 213 GLU A N 1
ATOM 1594 C CA . GLU A 1 213 ? -22.214 -10.408 10.769 1.00 92.62 213 GLU A CA 1
ATOM 1595 C C . GLU A 1 213 ? -20.680 -10.423 10.917 1.00 92.62 213 GLU A C 1
ATOM 1597 O O . GLU A 1 213 ? -20.146 -11.123 11.775 1.00 92.62 213 GLU A O 1
ATOM 1602 N N . HIS A 1 214 ? -19.947 -9.632 10.124 1.00 94.44 214 HIS A N 1
ATOM 1603 C CA . HIS A 1 214 ? -18.481 -9.572 10.187 1.00 94.44 214 HIS A CA 1
ATOM 1604 C C . HIS A 1 214 ? -17.966 -8.526 11.181 1.00 94.44 214 HIS A C 1
ATOM 1606 O O . HIS A 1 214 ? -16.794 -8.567 11.566 1.00 94.44 214 HIS A O 1
ATOM 1612 N N . LEU A 1 215 ? -18.826 -7.600 11.623 1.00 94.50 215 LEU A N 1
ATOM 1613 C CA . LEU A 1 215 ? -18.437 -6.487 12.486 1.00 94.50 215 LEU A CA 1
ATOM 1614 C C . LEU A 1 215 ? -17.743 -6.946 13.786 1.00 94.50 215 LEU A C 1
ATOM 1616 O O . LEU A 1 215 ? -16.684 -6.393 14.092 1.00 94.50 215 LEU A O 1
ATOM 1620 N N . PRO A 1 216 ? -18.236 -7.955 14.538 1.00 93.44 216 PRO A N 1
ATOM 1621 C CA . PRO A 1 216 ? -17.561 -8.400 15.759 1.00 93.44 216 PRO A CA 1
ATOM 1622 C C . PRO A 1 216 ? -16.131 -8.897 15.505 1.00 93.44 216 PRO A C 1
ATOM 1624 O O . PRO A 1 216 ? -15.211 -8.548 16.246 1.00 93.44 216 PRO A O 1
ATOM 1627 N N . THR A 1 217 ? -15.922 -9.671 14.435 1.00 93.56 217 THR A N 1
ATOM 1628 C CA . THR A 1 217 ? -14.608 -10.222 14.067 1.00 93.56 217 THR A CA 1
ATOM 1629 C C . THR A 1 217 ? -13.629 -9.124 13.677 1.00 93.56 217 THR A C 1
ATOM 1631 O O . THR A 1 217 ? -12.491 -9.113 14.145 1.00 93.56 217 THR A O 1
ATOM 1634 N N . VAL A 1 218 ? -14.082 -8.155 12.884 1.00 95.00 218 VAL A N 1
ATOM 1635 C CA . VAL A 1 218 ? -13.261 -7.008 12.493 1.00 95.00 218 VAL A CA 1
ATOM 1636 C C . VAL A 1 218 ? -12.883 -6.161 13.712 1.00 95.00 218 VAL A C 1
ATOM 1638 O O . VAL A 1 218 ? -11.715 -5.818 13.889 1.00 95.00 218 VAL A O 1
ATOM 1641 N N . LEU A 1 219 ? -13.836 -5.867 14.603 1.00 95.38 219 LEU A N 1
ATOM 1642 C CA . LEU A 1 219 ? -13.557 -5.114 15.830 1.00 95.38 219 LEU A CA 1
ATOM 1643 C C . LEU A 1 219 ? -12.549 -5.836 16.729 1.00 95.38 219 LEU A C 1
ATOM 1645 O O . LEU A 1 219 ? -11.662 -5.188 17.285 1.00 95.38 219 LEU A O 1
ATOM 1649 N N . ASN A 1 220 ? -12.621 -7.166 16.806 1.00 93.88 220 ASN A N 1
ATOM 1650 C CA . ASN A 1 220 ? -11.657 -7.971 17.552 1.00 93.88 220 ASN A CA 1
ATOM 1651 C C . ASN A 1 220 ? -10.220 -7.794 17.045 1.00 93.88 220 ASN A C 1
ATOM 1653 O O . ASN A 1 220 ? -9.303 -7.741 17.872 1.00 93.88 220 ASN A O 1
ATOM 1657 N N . ILE A 1 221 ? -10.030 -7.685 15.726 1.00 92.00 221 ILE A N 1
ATOM 1658 C CA . ILE A 1 221 ? -8.730 -7.407 15.092 1.00 92.00 221 ILE A CA 1
ATOM 1659 C C . ILE A 1 221 ? -8.278 -5.977 15.381 1.00 92.00 221 ILE A C 1
ATOM 1661 O O . ILE A 1 221 ? -7.111 -5.748 15.695 1.00 92.00 221 ILE A O 1
ATOM 1665 N N . LEU A 1 222 ? -9.213 -5.024 15.412 1.00 93.88 222 LEU A N 1
ATOM 1666 C CA . LEU A 1 222 ? -8.919 -3.656 15.837 1.00 93.88 222 LEU A CA 1
ATOM 1667 C C . LEU A 1 222 ? -8.624 -3.512 17.343 1.00 93.88 222 LEU A C 1
ATOM 1669 O O . LEU A 1 222 ? -8.354 -2.407 17.815 1.00 93.88 222 LEU A O 1
ATOM 1673 N N . GLY A 1 223 ? -8.646 -4.601 18.118 1.00 93.44 223 GLY A N 1
ATOM 1674 C CA . GLY A 1 223 ? -8.412 -4.580 19.565 1.00 93.44 223 GLY A CA 1
ATOM 1675 C C . GLY A 1 223 ? -9.614 -4.073 20.369 1.00 93.44 223 GLY A C 1
ATOM 1676 O O . GLY A 1 223 ? -9.459 -3.560 21.482 1.00 93.44 223 GLY A O 1
ATOM 1677 N N . LEU A 1 224 ? -10.810 -4.206 19.806 1.00 94.88 224 LEU A N 1
ATOM 1678 C CA . LEU A 1 224 ? -12.091 -3.779 20.358 1.00 94.88 224 LEU A CA 1
ATOM 1679 C C . LEU A 1 224 ? -12.996 -4.997 20.564 1.00 94.88 224 LEU A C 1
ATOM 1681 O O . LEU A 1 224 ? -12.750 -6.063 20.012 1.00 94.88 224 LEU A O 1
ATOM 1685 N N . ARG A 1 225 ? -14.042 -4.858 21.377 1.00 94.69 225 ARG A N 1
ATOM 1686 C CA . ARG A 1 225 ? -15.076 -5.886 21.547 1.00 94.69 225 ARG A CA 1
ATOM 1687 C C . ARG A 1 225 ? -16.444 -5.245 21.737 1.00 94.69 225 ARG A C 1
ATOM 1689 O O . ARG A 1 225 ? -16.535 -4.130 22.253 1.00 94.69 225 ARG A O 1
ATOM 1696 N N . ILE A 1 226 ? -17.489 -5.988 21.393 1.00 94.75 226 ILE A N 1
ATOM 1697 C CA . ILE A 1 226 ? -18.874 -5.617 21.686 1.00 94.75 226 ILE A CA 1
ATOM 1698 C C . ILE A 1 226 ? -19.280 -6.280 23.008 1.00 94.75 226 ILE A C 1
ATOM 1700 O O . ILE A 1 226 ? -19.057 -7.474 23.211 1.00 94.75 226 ILE A O 1
ATOM 1704 N N . ILE A 1 227 ? -19.843 -5.497 23.922 1.00 93.31 227 ILE A N 1
ATOM 1705 C CA . ILE A 1 227 ? -20.594 -5.975 25.082 1.00 93.31 227 ILE A CA 1
ATOM 1706 C C . ILE A 1 227 ? -22.054 -6.061 24.622 1.00 93.31 227 ILE A C 1
ATOM 1708 O O . ILE A 1 227 ? -22.590 -5.036 24.193 1.00 93.31 227 ILE A O 1
ATOM 1712 N N . PRO A 1 228 ? -22.679 -7.251 24.641 1.00 90.19 228 PRO A N 1
ATOM 1713 C CA . PRO A 1 228 ? -24.048 -7.413 24.171 1.00 90.19 228 PRO A CA 1
ATOM 1714 C C . PRO A 1 228 ? -25.023 -6.618 25.042 1.00 90.19 228 PRO A C 1
ATOM 1716 O O . PRO A 1 228 ? -24.732 -6.308 26.198 1.00 90.19 228 PRO A O 1
ATOM 1719 N N . ALA A 1 229 ? -26.186 -6.305 24.472 1.00 89.19 229 ALA A N 1
ATOM 1720 C CA . ALA A 1 229 ? -27.270 -5.702 25.228 1.00 89.19 229 ALA A CA 1
ATOM 1721 C C . ALA A 1 229 ? -27.676 -6.619 26.391 1.00 89.19 229 ALA A C 1
ATOM 1723 O O . ALA A 1 229 ? -27.715 -7.841 26.240 1.00 89.19 229 ALA A O 1
ATOM 1724 N N . ALA A 1 230 ? -27.978 -6.022 27.539 1.00 86.38 230 ALA A N 1
ATOM 1725 C CA . ALA A 1 230 ? -28.391 -6.749 28.731 1.00 86.38 230 ALA A CA 1
ATOM 1726 C C . ALA A 1 230 ? -29.702 -6.169 29.260 1.00 86.38 230 ALA A C 1
ATOM 1728 O O . ALA A 1 230 ? -29.831 -4.954 29.447 1.00 86.38 230 ALA A O 1
ATOM 1729 N N . THR A 1 231 ? -30.672 -7.047 29.505 1.00 81.56 231 THR A N 1
ATOM 1730 C CA . THR A 1 231 ? -31.903 -6.691 30.208 1.00 81.56 231 THR A CA 1
ATOM 1731 C C . THR A 1 231 ? -31.588 -6.426 31.674 1.00 81.56 231 THR A C 1
ATOM 1733 O O . THR A 1 231 ? -30.793 -7.137 32.290 1.00 81.56 231 THR A O 1
ATOM 1736 N N . LEU A 1 232 ? -32.213 -5.394 32.234 1.00 78.06 232 LEU A N 1
ATOM 1737 C CA . LEU A 1 232 ? -32.130 -5.107 33.660 1.00 78.06 232 LEU A CA 1
ATOM 1738 C C . LEU A 1 232 ? -32.720 -6.283 34.455 1.00 78.06 232 LEU A C 1
ATOM 1740 O O . LEU A 1 232 ? -33.698 -6.901 34.036 1.00 78.06 232 LEU A O 1
ATOM 1744 N N . GLY A 1 233 ? -32.092 -6.628 35.582 1.00 79.25 233 GLY A N 1
ATOM 1745 C CA . GLY A 1 233 ? -32.628 -7.651 36.482 1.00 79.25 233 GLY A CA 1
ATOM 1746 C C . GLY A 1 233 ? -33.985 -7.226 37.048 1.00 79.25 233 GLY A C 1
ATOM 1747 O O . GLY A 1 233 ? -34.273 -6.036 37.114 1.00 79.25 233 GLY A O 1
ATOM 1748 N N . SER A 1 234 ? -34.788 -8.181 37.524 1.00 78.19 234 SER A N 1
ATOM 1749 C CA . SER A 1 234 ? -36.178 -7.965 37.980 1.00 78.19 234 SER A CA 1
ATOM 1750 C C . SER A 1 234 ? -36.376 -6.876 39.047 1.00 78.19 234 SER A C 1
ATOM 1752 O O . SER A 1 234 ? -37.495 -6.422 39.256 1.00 78.19 234 SER A O 1
ATOM 1754 N N . LYS A 1 235 ? -35.303 -6.446 39.721 1.00 82.94 235 LYS A N 1
ATOM 1755 C CA . LYS A 1 235 ? -35.303 -5.377 40.732 1.00 82.94 235 LYS A CA 1
ATOM 1756 C C . LYS A 1 235 ? -35.100 -3.966 40.165 1.00 82.94 235 LYS A C 1
ATOM 1758 O O . LYS A 1 235 ? -35.195 -3.006 40.923 1.00 82.94 235 LYS A O 1
ATOM 1763 N N . PHE A 1 236 ? -34.785 -3.827 38.880 1.00 79.38 236 PHE A N 1
ATOM 1764 C CA . PHE A 1 236 ? -34.484 -2.542 38.257 1.00 79.38 236 PHE A CA 1
ATOM 1765 C C . PHE A 1 236 ? -35.454 -2.260 37.108 1.00 79.38 236 PHE A C 1
ATOM 1767 O O . PHE A 1 236 ? -35.641 -3.091 36.223 1.00 79.38 236 PHE A O 1
ATOM 1774 N N . PHE A 1 237 ? -36.039 -1.063 37.109 1.00 79.88 237 PHE A N 1
ATOM 1775 C CA . PHE A 1 237 ? -36.913 -0.580 36.043 1.00 79.88 237 PHE A CA 1
ATOM 1776 C C . PHE A 1 237 ? -36.124 0.306 35.075 1.00 79.88 237 PHE A C 1
ATOM 1778 O O . PHE A 1 237 ? -35.354 1.165 35.503 1.00 79.88 237 PHE A O 1
ATOM 1785 N N . GLY A 1 238 ? -36.317 0.107 33.771 1.00 80.38 238 GLY A N 1
ATOM 1786 C CA . GLY A 1 238 ? -35.689 0.918 32.728 1.00 80.38 238 GLY A CA 1
ATOM 1787 C C . GLY A 1 238 ? -35.550 0.181 31.393 1.00 80.38 238 GLY A C 1
ATOM 1788 O O . GLY A 1 238 ? -35.788 -1.029 31.327 1.00 80.38 238 GLY A O 1
ATOM 1789 N N . PRO A 1 239 ? -35.174 0.893 30.315 1.00 83.88 239 PRO A N 1
ATOM 1790 C CA . PRO A 1 239 ? -34.877 0.269 29.032 1.00 83.88 239 PRO A CA 1
ATOM 1791 C C . PRO A 1 239 ? -33.638 -0.638 29.141 1.00 83.88 239 PRO A C 1
ATOM 1793 O O . PRO A 1 239 ? -32.758 -0.380 29.968 1.00 83.88 239 PRO A O 1
ATOM 1796 N N . PRO A 1 240 ? -33.531 -1.693 28.312 1.00 85.62 240 PRO A N 1
ATOM 1797 C CA . PRO A 1 240 ? -32.360 -2.561 28.315 1.00 85.62 240 PRO A CA 1
ATOM 1798 C C . PRO A 1 240 ? -31.089 -1.758 28.021 1.00 85.62 240 PRO A C 1
ATOM 1800 O O . PRO A 1 240 ? -31.097 -0.817 27.223 1.00 85.62 240 PRO A O 1
ATOM 1803 N N . THR A 1 241 ? -29.979 -2.157 28.642 1.00 87.12 241 THR A N 1
ATOM 1804 C CA . THR A 1 241 ? -28.679 -1.538 28.362 1.00 87.12 241 THR A CA 1
ATOM 1805 C C . THR A 1 241 ? -28.336 -1.791 26.892 1.00 87.12 241 THR A C 1
ATOM 1807 O O . THR A 1 241 ? -28.324 -2.958 26.485 1.00 87.12 241 THR A O 1
ATOM 1810 N N . PRO A 1 242 ? -28.061 -0.751 26.082 1.00 92.00 242 PRO A N 1
ATOM 1811 C CA . PRO A 1 242 ? -27.721 -0.936 24.677 1.00 92.00 242 PRO A CA 1
ATOM 1812 C C . PRO A 1 242 ? -26.380 -1.669 24.529 1.00 92.00 242 PRO A C 1
ATOM 1814 O O . PRO A 1 242 ? -25.574 -1.679 25.463 1.00 92.00 242 PRO A O 1
ATOM 1817 N N . PRO A 1 243 ? -26.091 -2.257 23.354 1.00 93.50 243 PRO A N 1
ATOM 1818 C CA . PRO A 1 243 ? -24.783 -2.844 23.108 1.00 93.50 243 PRO A CA 1
ATOM 1819 C C . PRO A 1 243 ? -23.695 -1.772 23.223 1.00 93.50 243 PRO A C 1
ATOM 1821 O O . PRO A 1 243 ? -23.813 -0.680 22.660 1.00 93.50 243 PRO A O 1
ATOM 1824 N N . LEU A 1 244 ? -22.623 -2.091 23.945 1.00 95.31 244 LEU A N 1
ATOM 1825 C CA . LEU A 1 244 ? -21.518 -1.165 24.186 1.00 95.31 244 LEU A CA 1
ATOM 1826 C C . LEU A 1 244 ? -20.262 -1.613 23.442 1.00 95.31 244 LEU A C 1
ATOM 1828 O O . LEU A 1 244 ? -19.946 -2.798 23.366 1.00 95.31 244 LEU A O 1
ATOM 1832 N N . LEU A 1 245 ? -19.496 -0.658 22.940 1.00 96.50 245 LEU A N 1
ATOM 1833 C CA . LEU A 1 245 ? -18.146 -0.853 22.448 1.00 96.50 245 LEU A CA 1
ATOM 1834 C C . LEU A 1 245 ? -17.151 -0.660 23.595 1.00 96.50 245 LEU A C 1
ATOM 1836 O O . LEU A 1 245 ? -17.171 0.355 24.293 1.00 96.50 245 LEU A O 1
ATOM 1840 N N . ALA A 1 246 ? -16.246 -1.618 23.767 1.00 95.12 246 ALA A N 1
ATOM 1841 C CA . ALA A 1 246 ? -15.218 -1.573 24.798 1.00 95.12 246 ALA A CA 1
ATOM 1842 C C . ALA A 1 246 ? -13.855 -2.010 24.257 1.00 95.12 246 ALA A C 1
ATOM 1844 O O . ALA A 1 246 ? -13.751 -2.717 23.253 1.00 95.12 246 ALA A O 1
ATOM 1845 N N . ARG A 1 247 ? -12.788 -1.636 24.971 1.00 93.94 247 ARG A N 1
ATOM 1846 C CA . ARG A 1 247 ? -11.442 -2.124 24.669 1.00 93.94 247 ARG A CA 1
ATOM 1847 C C . ARG A 1 247 ? -11.387 -3.627 24.927 1.00 93.94 247 ARG A C 1
ATOM 1849 O O . ARG A 1 247 ? -11.888 -4.119 25.949 1.00 93.94 247 ARG A O 1
ATOM 1856 N N . ARG A 1 248 ? -10.747 -4.367 24.026 1.00 86.88 248 ARG A N 1
ATOM 1857 C CA . ARG A 1 248 ? -10.417 -5.766 24.281 1.00 86.88 248 ARG A CA 1
ATOM 1858 C C . ARG A 1 248 ? -9.318 -5.797 25.344 1.00 86.88 248 ARG A C 1
ATOM 1860 O O . ARG A 1 248 ? -8.230 -5.265 25.130 1.00 86.88 248 ARG A O 1
ATOM 1867 N N . LYS A 1 249 ? -9.604 -6.375 26.513 1.00 76.56 249 LYS A N 1
ATOM 1868 C CA . LYS A 1 249 ? -8.550 -6.683 27.486 1.00 76.56 249 LYS A CA 1
ATOM 1869 C C . LYS A 1 249 ? -7.693 -7.785 26.867 1.00 76.56 249 LYS A C 1
ATOM 1871 O O . LYS A 1 249 ? -8.239 -8.807 26.455 1.00 76.56 249 LYS A O 1
ATOM 1876 N N . HIS A 1 250 ? -6.381 -7.572 26.774 1.00 58.53 250 HIS A N 1
ATOM 1877 C CA . HIS A 1 250 ? -5.469 -8.689 26.557 1.00 58.53 250 HIS A CA 1
ATOM 1878 C C . HIS A 1 250 ? -5.610 -9.592 27.778 1.00 58.53 250 HIS A C 1
ATOM 1880 O O . HIS A 1 250 ? -5.198 -9.223 28.875 1.00 58.53 250 HIS A O 1
ATOM 1886 N N . VAL A 1 251 ? -6.251 -10.744 27.608 1.00 47.31 251 VAL A N 1
ATOM 1887 C CA . VAL A 1 251 ? -6.060 -11.832 28.559 1.00 47.31 251 VAL A CA 1
ATOM 1888 C C . VAL A 1 251 ? -4.643 -12.303 28.282 1.00 47.31 251 VAL A C 1
ATOM 1890 O O . VAL A 1 251 ? -4.377 -12.815 27.196 1.00 47.31 251 VAL A O 1
ATOM 1893 N N . ALA A 1 252 ? -3.715 -12.034 29.202 1.00 42.03 252 ALA A N 1
ATOM 1894 C CA . ALA A 1 252 ? -2.421 -12.689 29.157 1.00 42.03 252 ALA A CA 1
ATOM 1895 C C . ALA A 1 252 ? -2.714 -14.191 29.152 1.00 42.03 252 ALA A C 1
ATOM 1897 O O . ALA A 1 252 ? -3.264 -14.718 30.121 1.00 42.03 252 ALA A O 1
ATOM 1898 N N . VAL A 1 253 ? -2.437 -14.861 28.034 1.00 46.16 253 VAL A N 1
ATOM 1899 C CA . VAL A 1 253 ? -2.424 -16.319 28.018 1.00 46.16 253 VAL A CA 1
ATOM 1900 C C . VAL A 1 253 ? -1.306 -16.679 28.979 1.00 46.16 253 VAL A C 1
ATOM 1902 O O . VAL A 1 253 ? -0.139 -16.410 28.697 1.00 46.16 253 VAL A O 1
ATOM 1905 N N . LYS A 1 254 ? -1.671 -17.169 30.168 1.00 41.62 254 LYS A N 1
ATOM 1906 C CA . LYS A 1 254 ? -0.696 -17.694 31.120 1.00 41.62 254 LYS A CA 1
ATOM 1907 C C . LYS A 1 254 ? 0.102 -18.736 30.330 1.00 41.62 254 LYS A C 1
ATOM 1909 O O . LYS A 1 254 ? -0.551 -19.601 29.737 1.00 41.62 254 LYS A O 1
ATOM 1914 N N . PRO A 1 255 ? 1.440 -18.621 30.221 1.00 46.88 255 PRO A N 1
ATOM 1915 C CA . PRO A 1 255 ? 2.214 -19.610 29.492 1.00 46.88 255 PRO A CA 1
ATOM 1916 C C . PRO A 1 255 ? 1.796 -20.982 30.005 1.00 46.88 255 PRO A C 1
ATOM 1918 O O . PRO A 1 255 ? 1.683 -21.168 31.222 1.00 46.88 255 PRO A O 1
ATOM 1921 N N . ALA A 1 256 ? 1.460 -21.886 29.080 1.00 62.00 256 ALA A N 1
ATOM 1922 C CA . ALA A 1 256 ? 1.173 -23.264 29.433 1.00 62.00 256 ALA A CA 1
ATOM 1923 C C . ALA A 1 256 ? 2.312 -23.737 30.338 1.00 62.00 256 ALA A C 1
ATOM 1925 O O . ALA A 1 256 ? 3.480 -23.470 30.039 1.00 62.00 256 ALA A O 1
ATOM 1926 N N . ALA A 1 257 ? 1.962 -24.340 31.478 1.00 67.38 257 ALA A N 1
ATOM 1927 C CA . ALA A 1 257 ? 2.964 -24.896 32.371 1.00 67.38 257 ALA A CA 1
ATOM 1928 C C . ALA A 1 257 ? 3.915 -25.764 31.531 1.00 67.38 257 ALA A C 1
ATOM 1930 O O . ALA A 1 257 ? 3.425 -26.485 30.651 1.00 67.38 257 ALA A O 1
ATOM 1931 N N . PRO A 1 258 ? 5.243 -25.657 31.733 1.00 72.56 258 PRO A N 1
ATOM 1932 C CA . PRO A 1 258 ? 6.180 -26.504 31.014 1.00 72.56 258 PRO A CA 1
ATOM 1933 C C . PRO A 1 258 ? 5.719 -27.960 31.153 1.00 72.56 258 PRO A C 1
ATOM 1935 O O . PRO A 1 258 ? 5.265 -28.340 32.240 1.00 72.56 258 PRO A O 1
ATOM 1938 N N . PRO A 1 259 ? 5.755 -28.750 30.064 1.00 75.50 259 PRO A N 1
ATOM 1939 C CA . PRO A 1 259 ? 5.368 -30.149 30.136 1.00 75.50 259 PRO A CA 1
ATOM 1940 C C . PRO A 1 259 ? 6.157 -30.821 31.267 1.00 75.50 259 PRO A C 1
ATOM 1942 O O . PRO A 1 259 ? 7.324 -30.466 31.477 1.00 75.50 259 PRO A O 1
ATOM 1945 N N . PRO A 1 260 ? 5.532 -31.741 32.025 1.00 78.62 260 PRO A N 1
ATOM 1946 C CA . PRO A 1 260 ? 6.231 -32.453 33.082 1.00 78.62 260 PRO A CA 1
ATOM 1947 C C . PRO A 1 260 ? 7.511 -33.077 32.507 1.00 78.62 260 PRO A C 1
ATOM 1949 O O . PRO A 1 260 ? 7.504 -33.507 31.346 1.00 78.62 260 PRO A O 1
ATOM 1952 N N . PRO A 1 261 ? 8.614 -33.096 33.278 1.00 78.69 261 PRO A N 1
ATOM 1953 C CA . PRO A 1 261 ? 9.842 -33.726 32.824 1.00 78.69 261 PRO A CA 1
ATOM 1954 C C . PRO A 1 261 ? 9.542 -35.169 32.392 1.00 78.69 261 PRO A C 1
ATOM 1956 O O . PRO A 1 261 ? 8.680 -35.817 32.998 1.00 78.69 261 PRO A O 1
ATOM 1959 N N . PRO A 1 262 ? 10.203 -35.669 31.332 1.00 77.31 262 PRO A N 1
ATOM 1960 C CA . PRO A 1 262 ? 10.025 -37.050 30.913 1.00 77.31 262 PRO A CA 1
ATOM 1961 C C . PRO A 1 262 ? 10.280 -37.979 32.111 1.00 77.31 262 PRO A C 1
ATOM 1963 O O . PRO A 1 262 ? 11.200 -37.705 32.887 1.00 77.31 262 PRO A O 1
ATOM 1966 N N . PRO A 1 263 ? 9.470 -39.039 32.285 1.00 75.25 263 PRO A N 1
ATOM 1967 C CA . PRO A 1 263 ? 9.630 -39.966 33.398 1.00 75.25 263 PRO A CA 1
ATOM 1968 C C . PRO A 1 263 ? 11.059 -40.511 33.417 1.00 75.25 263 PRO A C 1
ATOM 1970 O O . PRO A 1 263 ? 11.626 -40.813 32.361 1.00 75.25 263 PRO A O 1
ATOM 1973 N N . GLU A 1 264 ? 11.648 -40.607 34.610 1.00 71.12 264 GLU A N 1
ATOM 1974 C CA . GLU A 1 264 ? 12.971 -41.204 34.767 1.00 71.12 264 GLU A CA 1
ATOM 1975 C C . GLU A 1 264 ? 12.957 -42.632 34.197 1.00 71.12 264 GLU A C 1
ATOM 1977 O O . GLU A 1 264 ? 11.993 -43.374 34.420 1.00 71.12 264 GLU A O 1
ATOM 1982 N N . PRO A 1 265 ? 13.983 -43.022 33.417 1.00 65.00 265 PRO A N 1
ATOM 1983 C CA . PRO A 1 265 ? 14.040 -44.361 32.863 1.00 65.00 265 PRO A CA 1
ATOM 1984 C C . PRO A 1 265 ? 14.045 -45.386 33.997 1.00 65.00 265 PRO A C 1
ATOM 1986 O O . PRO A 1 265 ? 14.855 -45.296 34.919 1.00 65.00 265 PRO A O 1
ATOM 1989 N N . LEU A 1 266 ? 13.141 -46.365 33.907 1.00 71.94 266 LEU A N 1
ATOM 1990 C CA . LEU A 1 266 ? 13.075 -47.479 34.848 1.00 71.94 266 LEU A CA 1
ATOM 1991 C C . LEU A 1 266 ? 14.445 -48.185 34.912 1.00 71.94 266 LEU A C 1
ATOM 1993 O O . LEU A 1 266 ? 15.031 -48.419 33.845 1.00 71.94 266 LEU A O 1
ATOM 1997 N N . PRO A 1 267 ? 14.929 -48.561 36.115 1.00 65.44 267 PRO A N 1
ATOM 1998 C CA . PRO A 1 267 ? 16.240 -49.192 36.299 1.00 65.44 267 PRO A CA 1
ATOM 1999 C C . PRO A 1 267 ? 16.441 -50.443 35.435 1.00 65.44 267 PRO A C 1
ATOM 2001 O O . PRO A 1 267 ? 17.539 -50.679 34.943 1.00 65.44 267 PRO A O 1
ATOM 2004 N N . ASP A 1 268 ? 15.354 -51.178 35.182 1.00 70.94 268 ASP A N 1
ATOM 2005 C CA . ASP A 1 268 ? 15.362 -52.470 34.489 1.00 70.94 268 ASP A CA 1
ATOM 2006 C C . ASP A 1 268 ? 14.903 -52.388 33.023 1.00 70.94 268 ASP A C 1
ATOM 2008 O O . ASP A 1 268 ? 14.595 -53.403 32.397 1.00 70.94 268 ASP A O 1
ATOM 2012 N N . SER A 1 269 ? 14.823 -51.184 32.441 1.00 72.38 269 SER A N 1
ATOM 2013 C CA . SER A 1 269 ? 14.508 -51.072 31.014 1.00 72.38 269 SER A CA 1
ATOM 2014 C C . SER A 1 269 ? 15.731 -51.432 30.155 1.00 72.38 269 SER A C 1
ATOM 2016 O O . SER A 1 269 ? 16.853 -51.034 30.480 1.00 72.38 269 SER A O 1
ATOM 2018 N N . PRO A 1 270 ? 15.545 -52.076 28.989 1.00 67.94 270 PRO A N 1
ATOM 2019 C CA . PRO A 1 270 ? 16.639 -52.381 28.060 1.00 67.94 270 PRO A CA 1
ATOM 2020 C C . PRO A 1 270 ? 17.350 -51.129 27.507 1.00 67.94 270 PRO A C 1
ATOM 2022 O O . PRO A 1 270 ? 18.392 -51.240 26.867 1.00 67.94 270 PRO A O 1
ATOM 2025 N N . PHE A 1 271 ? 16.822 -49.928 27.773 1.00 62.75 271 PHE A N 1
ATOM 2026 C CA . PHE A 1 271 ? 17.399 -48.642 27.383 1.00 62.75 271 PHE A CA 1
ATOM 2027 C C . PHE A 1 271 ? 18.075 -47.892 28.548 1.00 62.75 271 PHE A C 1
ATOM 2029 O O . PHE A 1 271 ? 18.583 -46.790 28.340 1.00 62.75 271 PHE A O 1
ATOM 2036 N N . ALA A 1 272 ? 18.137 -48.467 29.758 1.00 65.44 272 ALA A N 1
ATOM 2037 C CA . ALA A 1 272 ? 18.759 -47.834 30.929 1.00 65.44 272 ALA A CA 1
ATOM 2038 C C . ALA A 1 272 ? 20.247 -47.488 30.697 1.00 65.44 272 ALA A C 1
ATOM 2040 O O . ALA A 1 272 ? 20.717 -46.430 31.119 1.00 65.44 272 ALA A O 1
ATOM 2041 N N . ALA A 1 273 ? 20.966 -48.310 29.925 1.00 62.81 273 ALA A N 1
ATOM 2042 C CA . ALA A 1 273 ? 22.366 -48.073 29.559 1.00 62.81 273 ALA A CA 1
ATOM 2043 C C . ALA A 1 273 ? 22.583 -46.820 28.676 1.00 62.81 273 ALA A C 1
ATOM 2045 O O . ALA A 1 273 ? 23.656 -46.218 28.710 1.00 62.81 273 ALA A O 1
ATOM 2046 N N . LEU A 1 274 ? 21.567 -46.372 27.925 1.00 59.50 274 LEU A N 1
ATOM 2047 C CA . LEU A 1 274 ? 21.645 -45.178 27.066 1.00 59.50 274 LEU A CA 1
ATOM 2048 C C . LEU A 1 274 ? 21.511 -43.860 27.845 1.00 59.50 274 LEU A C 1
ATOM 2050 O O . LEU A 1 274 ? 21.913 -42.807 27.347 1.00 59.50 274 LEU A O 1
ATOM 2054 N N . ALA A 1 275 ? 20.991 -43.894 29.076 1.00 61.38 275 ALA A N 1
ATOM 2055 C CA . ALA A 1 275 ? 20.854 -42.701 29.911 1.00 61.38 275 ALA A CA 1
ATOM 2056 C C . ALA A 1 275 ? 22.217 -42.131 30.355 1.00 61.38 275 ALA A C 1
ATOM 2058 O O . ALA A 1 275 ? 22.353 -40.916 30.512 1.00 61.38 275 ALA A O 1
ATOM 2059 N N . ALA A 1 276 ? 23.240 -42.984 30.494 1.00 63.09 276 ALA A N 1
ATOM 2060 C CA . ALA A 1 276 ? 24.601 -42.575 30.845 1.00 63.09 276 ALA A CA 1
ATOM 2061 C C . ALA A 1 276 ? 25.284 -41.757 29.729 1.00 63.09 276 ALA A C 1
ATOM 2063 O O . ALA A 1 276 ? 26.015 -40.814 30.021 1.00 63.09 276 ALA A O 1
ATOM 2064 N N . LEU A 1 277 ? 24.977 -42.049 28.458 1.00 58.72 277 LEU A N 1
ATOM 2065 C CA . LEU A 1 277 ? 25.562 -41.381 27.283 1.00 58.72 277 LEU A CA 1
ATOM 2066 C C . LEU A 1 277 ? 25.006 -39.970 27.028 1.00 58.72 277 LEU A C 1
ATOM 2068 O O . LEU A 1 277 ? 25.624 -39.177 26.320 1.00 58.72 277 LEU A O 1
ATOM 2072 N N . ARG A 1 278 ? 23.851 -39.624 27.610 1.00 57.56 278 ARG A N 1
ATOM 2073 C CA . ARG A 1 278 ? 23.254 -38.283 27.477 1.00 57.56 278 ARG A CA 1
ATOM 2074 C C . ARG A 1 278 ? 23.932 -37.220 28.344 1.00 57.56 278 ARG A C 1
ATOM 2076 O O . ARG A 1 278 ? 23.856 -36.048 27.997 1.00 57.56 278 ARG A O 1
ATOM 2083 N N . ARG A 1 279 ? 24.596 -37.599 29.444 1.00 55.34 279 ARG A N 1
ATOM 2084 C CA . ARG A 1 279 ? 25.255 -36.641 30.360 1.00 55.34 279 ARG A CA 1
ATOM 2085 C C . ARG A 1 279 ? 26.632 -36.182 29.882 1.00 55.34 279 ARG A C 1
ATOM 2087 O O . ARG A 1 279 ? 27.123 -35.172 30.359 1.00 55.34 279 ARG A O 1
ATOM 2094 N N . THR A 1 280 ? 27.241 -36.902 28.945 1.00 51.31 280 THR A N 1
ATOM 2095 C CA . THR A 1 280 ? 28.555 -36.577 28.367 1.00 51.31 280 THR A CA 1
ATOM 2096 C C . THR A 1 280 ? 28.482 -35.660 27.143 1.00 51.31 280 THR A C 1
ATOM 2098 O O . THR A 1 280 ? 29.521 -35.287 26.615 1.00 51.31 280 THR A O 1
ATOM 2101 N N . ALA A 1 281 ? 27.278 -35.312 26.674 1.00 48.19 281 ALA A N 1
ATOM 2102 C CA . ALA A 1 281 ? 27.058 -34.514 25.463 1.00 48.19 281 ALA A CA 1
ATOM 2103 C C . ALA A 1 281 ? 26.451 -33.120 25.739 1.00 48.19 281 ALA A C 1
ATOM 2105 O O . ALA A 1 281 ? 25.848 -32.530 24.845 1.00 48.19 281 ALA A O 1
ATOM 2106 N N . SER A 1 282 ? 26.562 -32.614 26.973 1.00 40.66 282 SER A N 1
ATOM 2107 C CA . SER A 1 282 ? 26.198 -31.237 27.354 1.00 40.66 282 SER A CA 1
ATOM 2108 C C . SER A 1 282 ? 27.437 -30.437 27.719 1.00 40.66 282 SER A C 1
ATOM 2110 O O . SER A 1 282 ? 28.305 -31.020 28.404 1.00 40.66 282 SER A O 1
#